Protein AF-0000000084524477 (afdb_homodimer)

Nearest PDB structures (foldseek):
  8owu-assembly1_C  TM=5.474E-01  e=1.113E+00  Bacillus cereus BAG3X2-1
  1pug-assembly2_C  TM=2.925E-01  e=1.436E+00  Escherichia coli
  1q67-assembly1_B  TM=3.641E-01  e=2.896E+00  Saccharomyces cerevisiae
  8owu-assembly1_C  TM=5.473E-01  e=1.189E+00  Bacillus cereus BAG3X2-1
  1pug-assembly2_C  TM=2.923E-01  e=1.351E+00  Escherichia coli

Radius of gyration: 22.35 Å; Cα contacts (8 Å, |Δi|>4): 315; chains: 2; bounding box: 28×67×44 Å

Organism: Aneurinibacillus migulanus (NCBI:txid47500)

Secondary structure (DSSP, 8-state):
--HHHHHHHHHHHHHSPPS-EEEEEETTEEEEEETTS-EEEEEES--HHHHHHHHHHHHHHHHHHHHHHHHHHHHHHHHHHHHHHHHHHHH-GGGHHHHHHHHHHHHHHHHH--/--HHHHHHHHHHHHHSPPS-EEEEEETTEEEEEETTS-EEEEEES--HHHHHHHHHHHHHHHHHHHHHHHHHHHHHHHHHHHHHHHHHHHH-GGGHHHHHHHHHHHHHHHHH--

Solvent-accessible surface area (backbone atoms only — not comparable to full-atom values): 11871 Å² total; per-residue (Å²): 131,53,71,66,59,53,48,52,53,50,51,35,55,68,58,16,76,69,60,58,38,40,56,48,75,51,90,64,20,35,39,25,26,28,81,88,66,49,75,64,34,31,32,71,71,50,51,73,61,42,52,34,34,35,50,34,58,17,43,39,57,51,51,48,52,52,46,53,53,44,43,52,53,40,51,53,49,36,51,35,36,48,51,33,29,50,52,47,33,71,76,43,58,89,51,38,68,62,39,52,51,54,28,51,52,49,53,52,49,58,60,61,74,93,132,53,72,66,59,52,48,53,53,50,51,36,56,68,56,17,75,70,59,57,39,40,57,48,76,52,86,66,21,35,39,27,26,28,84,88,65,49,76,63,34,31,32,72,70,46,50,74,60,41,53,34,33,35,51,33,57,19,42,39,56,51,51,49,52,52,47,53,52,43,43,52,53,42,52,52,50,37,50,34,35,48,52,33,30,51,52,48,33,70,77,43,58,88,50,38,67,62,38,50,50,54,28,50,52,49,54,52,51,58,60,65,74,99

Structure (mmCIF, N/CA/C/O backbone):
data_AF-0000000084524477-model_v1
#
loop_
_entity.id
_entity.type
_entity.pdbx_description
1 polymer 'Ead/Ea22-like family protein'
#
loop_
_atom_site.group_PDB
_atom_site.id
_atom_site.type_symbol
_atom_site.label_atom_id
_atom_site.label_alt_id
_atom_site.label_comp_id
_atom_site.label_asym_id
_atom_site.label_entity_id
_atom_site.label_seq_id
_atom_site.pdbx_PDB_ins_code
_atom_site.Cartn_x
_atom_site.Cartn_y
_atom_site.Cartn_z
_atom_site.occupancy
_atom_site.B_iso_or_equiv
_atom_site.auth_seq_id
_atom_site.auth_comp_id
_atom_site.auth_asym_id
_atom_site.auth_atom_id
_atom_site.pdbx_PDB_model_num
ATOM 1 N N . MET A 1 1 ? 8.766 5.164 0.27 1 97 1 MET A N 1
ATOM 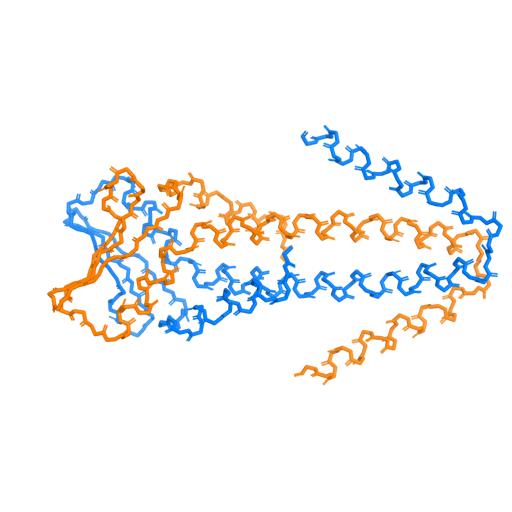2 C CA . MET A 1 1 ? 8.719 4.676 -1.104 1 97 1 MET A CA 1
ATOM 3 C C . MET A 1 1 ? 8.688 5.832 -2.096 1 97 1 MET A C 1
ATOM 5 O O . MET A 1 1 ? 7.926 6.785 -1.924 1 97 1 MET A O 1
ATOM 9 N N . THR A 1 2 ? 9.539 5.688 -3.096 1 98.06 2 THR A N 1
ATOM 10 C CA . THR A 1 2 ? 9.633 6.742 -4.102 1 98.06 2 THR A CA 1
ATOM 11 C C . THR A 1 2 ? 8.523 6.598 -5.141 1 98.06 2 THR A C 1
ATOM 13 O O . THR A 1 2 ? 7.863 5.559 -5.211 1 98.06 2 THR A O 1
ATOM 16 N N . ASP A 1 3 ? 8.32 7.68 -5.914 1 97.62 3 ASP A N 1
ATOM 17 C CA . ASP A 1 3 ? 7.336 7.633 -6.992 1 97.62 3 ASP A CA 1
ATOM 18 C C . ASP A 1 3 ? 7.703 6.566 -8.023 1 97.62 3 ASP A C 1
ATOM 20 O O . ASP A 1 3 ? 6.82 5.914 -8.586 1 97.62 3 ASP A O 1
ATOM 24 N N . GLN A 1 4 ? 8.984 6.441 -8.203 1 98.38 4 GLN A N 1
ATOM 25 C CA . GLN A 1 4 ? 9.445 5.449 -9.172 1 98.38 4 GLN A CA 1
ATOM 26 C C . GLN A 1 4 ? 9.125 4.031 -8.695 1 98.38 4 GLN A C 1
ATOM 28 O O . GLN A 1 4 ? 8.695 3.191 -9.492 1 98.38 4 GLN A O 1
ATOM 33 N N . GLU A 1 5 ? 9.344 3.744 -7.449 1 98.56 5 GLU A N 1
ATOM 34 C CA . GLU A 1 5 ? 9.031 2.434 -6.887 1 98.56 5 GLU A CA 1
ATOM 35 C C . GLU A 1 5 ? 7.543 2.127 -7 1 98.56 5 GLU A C 1
ATOM 37 O O . GLU A 1 5 ? 7.16 1.008 -7.348 1 98.56 5 GLU A O 1
ATOM 42 N N . LEU A 1 6 ? 6.676 3.113 -6.727 1 98.81 6 LEU A N 1
ATOM 43 C CA . LEU A 1 6 ? 5.23 2.936 -6.82 1 98.81 6 LEU A CA 1
ATOM 44 C C . LEU A 1 6 ? 4.805 2.699 -8.266 1 98.81 6 LEU A C 1
ATOM 46 O O . LEU A 1 6 ? 3.914 1.888 -8.531 1 98.81 6 LEU A O 1
ATOM 50 N N . LYS A 1 7 ? 5.445 3.463 -9.148 1 98.69 7 LYS A N 1
ATOM 51 C CA . LYS A 1 7 ? 5.16 3.293 -10.57 1 98.69 7 LYS A CA 1
ATOM 52 C C . LYS A 1 7 ? 5.488 1.876 -11.031 1 98.69 7 LYS A C 1
ATOM 54 O O . LYS A 1 7 ? 4.73 1.274 -11.797 1 98.69 7 LYS A O 1
ATOM 59 N N . GLU A 1 8 ? 6.613 1.33 -10.586 1 98.69 8 GLU A N 1
ATOM 60 C CA . GLU A 1 8 ? 7.016 -0.024 -10.953 1 98.69 8 GLU A CA 1
ATOM 61 C C . GLU A 1 8 ? 6.004 -1.054 -10.461 1 98.69 8 GLU A C 1
ATOM 63 O O . GLU A 1 8 ? 5.684 -2.008 -11.172 1 98.69 8 GLU A O 1
ATOM 68 N N . ILE A 1 9 ? 5.492 -0.908 -9.289 1 98.88 9 ILE A N 1
ATOM 69 C CA . ILE A 1 9 ? 4.488 -1.813 -8.742 1 98.88 9 ILE A CA 1
ATOM 70 C C . ILE A 1 9 ? 3.211 -1.728 -9.57 1 98.88 9 ILE A C 1
ATOM 72 O O . ILE A 1 9 ? 2.609 -2.75 -9.906 1 98.88 9 ILE A O 1
ATOM 76 N N . ARG A 1 10 ? 2.82 -0.494 -9.906 1 98.81 10 ARG A N 1
ATOM 77 C CA . ARG A 1 10 ? 1.617 -0.283 -10.703 1 98.81 10 ARG A CA 1
ATOM 78 C C . ARG A 1 10 ? 1.754 -0.93 -12.078 1 98.81 10 ARG A C 1
ATOM 80 O O . ARG A 1 10 ? 0.808 -1.542 -12.578 1 98.81 10 ARG A O 1
ATOM 87 N N . GLU A 1 11 ? 2.896 -0.742 -12.625 1 98.75 11 GLU A N 1
ATOM 88 C CA . GLU A 1 11 ? 3.133 -1.298 -13.961 1 98.75 11 GLU A CA 1
ATOM 89 C C . GLU A 1 11 ? 3.049 -2.822 -13.938 1 98.75 11 GLU A C 1
ATOM 91 O O . GLU A 1 11 ? 2.508 -3.43 -14.867 1 98.75 11 GLU A O 1
ATOM 96 N N . ARG A 1 12 ? 3.602 -3.48 -12.938 1 98.5 12 ARG A N 1
ATOM 97 C CA . ARG A 1 12 ? 3.496 -4.934 -12.82 1 98.5 12 ARG A CA 1
ATOM 98 C C . ARG A 1 12 ? 2.043 -5.363 -12.648 1 98.5 12 ARG A C 1
ATOM 100 O O . ARG A 1 12 ? 1.609 -6.348 -13.25 1 98.5 12 ARG A O 1
ATOM 107 N N . LEU A 1 13 ? 1.302 -4.637 -11.828 1 98.75 13 LEU A N 1
ATOM 108 C CA . LEU A 1 13 ? -0.114 -4.926 -11.625 1 98.75 13 LEU A CA 1
ATOM 109 C C . LEU A 1 13 ? -0.882 -4.828 -12.938 1 98.75 13 LEU A C 1
ATOM 111 O O . LEU A 1 13 ? -1.7 -5.695 -13.25 1 98.75 13 LEU A O 1
ATOM 115 N N . GLU A 1 14 ? -0.594 -3.789 -13.703 1 98.44 14 GLU A N 1
ATOM 116 C CA . GLU A 1 14 ? -1.313 -3.521 -14.945 1 98.44 14 GLU A CA 1
ATOM 117 C C . GLU A 1 14 ? -0.945 -4.531 -16.031 1 98.44 14 GLU A C 1
ATOM 119 O O . GLU A 1 14 ? -1.746 -4.812 -16.922 1 98.44 14 GLU A O 1
ATOM 124 N N . ALA A 1 15 ? 0.276 -5.008 -15.938 1 98.19 15 ALA A N 1
ATOM 125 C CA . ALA A 1 15 ? 0.752 -5.977 -16.922 1 98.19 15 ALA A CA 1
ATOM 126 C C . ALA A 1 15 ? 0.167 -7.359 -16.656 1 98.19 15 ALA A C 1
ATOM 128 O O . ALA A 1 15 ? 0.054 -8.18 -17.578 1 98.19 15 ALA A O 1
ATOM 129 N N . ALA A 1 16 ? -0.162 -7.641 -15.438 1 97.94 16 ALA A N 1
ATOM 130 C CA . ALA A 1 16 ? -0.728 -8.938 -15.062 1 97.94 16 ALA A CA 1
ATOM 131 C C . ALA A 1 16 ? -2.174 -9.055 -15.531 1 97.94 16 ALA A C 1
ATOM 133 O O . ALA A 1 16 ? -2.832 -8.047 -15.805 1 97.94 16 ALA A O 1
ATOM 134 N N . THR A 1 17 ? -2.654 -10.25 -15.734 1 97.69 17 THR A N 1
ATOM 135 C CA . THR A 1 17 ? -4.082 -10.461 -15.969 1 97.69 17 THR A CA 1
ATOM 136 C C . THR A 1 17 ? -4.906 -9.75 -14.898 1 97.69 17 THR A C 1
ATOM 138 O O . THR A 1 17 ? -4.648 -9.906 -13.703 1 97.69 17 THR A O 1
ATOM 141 N N . PRO A 1 18 ? -5.824 -8.969 -15.352 1 97 18 PRO A N 1
ATOM 142 C CA . PRO A 1 18 ? -6.59 -8.195 -14.367 1 97 18 PRO A CA 1
ATOM 143 C C . PRO A 1 18 ? -7.336 -9.078 -13.375 1 97 18 PRO A C 1
ATOM 145 O O . PRO A 1 18 ? -7.891 -10.109 -13.758 1 97 18 PRO A O 1
ATOM 148 N N . GLY A 1 19 ? -7.281 -8.656 -12.117 1 95.81 19 GLY A N 1
ATOM 149 C CA . GLY A 1 19 ? -8.078 -9.312 -11.086 1 95.81 19 GLY A CA 1
ATOM 150 C C . GLY A 1 19 ? -9.523 -8.852 -11.07 1 95.81 19 GLY A C 1
ATOM 151 O O . GLY A 1 19 ? -9.914 -7.996 -11.867 1 95.81 19 GLY A O 1
ATOM 152 N N . PRO A 1 20 ? -10.258 -9.344 -10.109 1 97.31 20 PRO A N 1
ATOM 153 C CA . PRO A 1 20 ? -9.859 -10.227 -9.008 1 97.31 20 PRO A CA 1
ATOM 154 C C . PRO A 1 20 ? -9.562 -11.656 -9.477 1 97.31 20 PRO A C 1
ATOM 156 O O . PRO A 1 20 ? -10.109 -12.102 -10.484 1 97.31 20 PRO A O 1
ATOM 159 N N . TRP A 1 21 ? -8.641 -12.281 -8.852 1 98.5 21 TRP A N 1
ATOM 160 C CA . TRP A 1 21 ? -8.383 -13.703 -9.016 1 98.5 21 TRP A CA 1
ATOM 161 C C . TRP A 1 21 ? -9.016 -14.508 -7.887 1 98.5 21 TRP A C 1
ATOM 163 O O . TRP A 1 21 ? -9.492 -13.938 -6.902 1 98.5 21 TRP A O 1
ATOM 173 N N . ASP A 1 22 ? -9.102 -15.82 -8.109 1 97.38 22 ASP A N 1
ATOM 174 C CA . ASP A 1 22 ? -9.594 -16.734 -7.082 1 97.38 22 ASP A CA 1
ATOM 175 C C . ASP A 1 22 ? -8.758 -18.016 -7.039 1 97.38 22 ASP A C 1
ATOM 177 O O . ASP A 1 22 ? -7.992 -18.297 -7.965 1 97.38 22 ASP A O 1
ATOM 181 N N . ALA A 1 23 ? -8.836 -18.625 -5.902 1 96.62 23 ALA A N 1
ATOM 182 C CA . ALA A 1 23 ? -8.102 -19.875 -5.715 1 96.62 23 ALA A CA 1
ATOM 183 C C . ALA A 1 23 ? -9.055 -21.047 -5.453 1 96.62 23 ALA A C 1
ATOM 185 O O . ALA A 1 23 ? -10.07 -20.875 -4.773 1 96.62 23 ALA A O 1
ATOM 186 N N . SER A 1 24 ? -8.773 -22.094 -6.074 1 93.69 24 SER A N 1
ATOM 187 C CA . SER A 1 24 ? -9.484 -23.344 -5.812 1 93.69 24 SER A CA 1
ATOM 188 C C . SER A 1 24 ? -8.516 -24.484 -5.551 1 93.69 24 SER A C 1
ATOM 190 O O . SER A 1 24 ? -7.398 -24.484 -6.074 1 93.69 24 SER A O 1
ATOM 192 N N . GLY A 1 25 ? -8.945 -25.328 -4.543 1 87.38 25 GLY A N 1
ATOM 193 C CA . GLY A 1 25 ? -8.086 -26.453 -4.215 1 87.38 25 GLY A CA 1
ATOM 194 C C . GLY A 1 25 ? -8.828 -27.781 -4.121 1 87.38 25 GLY A C 1
ATOM 195 O O . GLY A 1 25 ? -10.047 -27.797 -3.906 1 87.38 25 GLY A O 1
ATOM 196 N N . SER A 1 26 ? -8.156 -28.828 -4.578 1 79.25 26 SER A N 1
ATOM 197 C CA . SER A 1 26 ? -8.578 -30.203 -4.387 1 79.25 26 SER A CA 1
ATOM 198 C C . SER A 1 26 ? -7.438 -31.062 -3.83 1 79.25 26 SER A C 1
ATOM 200 O O . SER A 1 26 ? -6.309 -30.578 -3.697 1 79.25 26 SER A O 1
ATOM 202 N N . PRO A 1 27 ? -7.738 -32.156 -3.406 1 77.31 27 PRO A N 1
ATOM 203 C CA . PRO A 1 27 ? -6.656 -33.062 -2.969 1 77.31 27 PRO A CA 1
ATOM 204 C C . PRO A 1 27 ? -5.574 -33.219 -4.035 1 77.31 27 PRO A C 1
ATOM 206 O O . PRO A 1 27 ? -4.457 -33.656 -3.721 1 77.31 27 PRO A O 1
ATOM 209 N N . TYR A 1 28 ? -5.867 -32.844 -5.211 1 81.88 28 TYR A N 1
ATOM 210 C CA . TYR A 1 28 ? -4.945 -33.094 -6.312 1 81.88 28 TYR A CA 1
ATOM 211 C C . TYR A 1 28 ? -4.117 -31.875 -6.625 1 81.88 28 TYR A C 1
ATOM 213 O O . TYR A 1 28 ? -3.127 -31.938 -7.359 1 81.88 28 TYR A O 1
ATOM 221 N N . GLY A 1 29 ? -4.539 -30.781 -6.141 1 91.88 29 GLY A N 1
ATOM 222 C CA . GLY A 1 29 ? -3.75 -29.594 -6.414 1 91.88 29 GLY A CA 1
ATOM 223 C C . GLY A 1 29 ? -4.52 -28.297 -6.211 1 91.88 29 GLY A C 1
ATOM 224 O O . GLY A 1 29 ? -5.68 -28.328 -5.793 1 91.88 29 GLY A O 1
ATOM 225 N N . ILE A 1 30 ? -3.842 -27.234 -6.363 1 93.81 30 ILE A N 1
ATOM 226 C CA . ILE A 1 30 ? -4.426 -25.906 -6.227 1 93.81 30 ILE A CA 1
ATOM 227 C C . ILE A 1 30 ? -4.324 -25.156 -7.555 1 93.81 30 ILE A C 1
ATOM 229 O O . ILE A 1 30 ? -3.387 -25.375 -8.328 1 93.81 30 ILE A O 1
ATOM 233 N N . ASN A 1 31 ? -5.383 -24.375 -7.82 1 95.5 31 ASN A N 1
ATOM 234 C CA . ASN A 1 31 ? -5.426 -23.516 -9 1 95.5 31 ASN A CA 1
ATOM 235 C C . ASN A 1 31 ? -5.801 -22.078 -8.633 1 95.5 31 ASN A C 1
ATOM 237 O O . ASN A 1 31 ? -6.684 -21.859 -7.805 1 95.5 31 ASN A O 1
ATOM 241 N N . VAL A 1 32 ? -5.062 -21.203 -9.211 1 97.75 32 VAL A N 1
ATOM 242 C CA . VAL A 1 32 ? -5.457 -19.812 -9.172 1 97.75 32 VAL A CA 1
ATOM 243 C C . VAL A 1 32 ? -5.961 -19.375 -10.547 1 97.75 32 VAL A C 1
ATOM 245 O O . VAL A 1 32 ? -5.32 -19.641 -11.562 1 97.75 32 VAL A O 1
ATOM 248 N N . TYR A 1 33 ? -7.09 -18.656 -10.547 1 97.5 33 TYR A N 1
ATOM 249 C CA . TYR A 1 33 ? -7.691 -18.297 -11.828 1 97.5 33 TYR A CA 1
ATOM 250 C C . TYR A 1 33 ? -8.352 -16.938 -11.758 1 97.5 33 TYR A C 1
ATOM 252 O O . TYR A 1 33 ? -8.68 -16.453 -10.672 1 97.5 33 TYR A O 1
ATOM 260 N N . ALA A 1 34 ? -8.438 -16.312 -12.93 1 96.44 34 ALA A N 1
ATOM 261 C CA . ALA A 1 34 ? -9.148 -15.039 -13.039 1 96.44 34 ALA A CA 1
ATOM 262 C C . ALA A 1 34 ? -10.641 -15.266 -13.258 1 96.44 34 ALA A C 1
ATOM 264 O O . ALA A 1 34 ? -11.078 -16.391 -13.477 1 96.44 34 ALA A O 1
ATOM 265 N N . LEU A 1 35 ? -11.383 -14.203 -13.117 1 87.56 35 LEU A N 1
ATOM 266 C CA . LEU A 1 35 ? -12.844 -14.273 -13.117 1 87.56 35 LEU A CA 1
ATOM 267 C C . LEU A 1 35 ? -13.352 -14.875 -14.422 1 87.56 35 LEU A C 1
ATOM 269 O O . LEU A 1 35 ? -14.391 -15.539 -14.445 1 87.56 35 LEU A O 1
ATOM 273 N N . ASP A 1 36 ? -12.641 -14.742 -15.516 1 89.31 36 ASP A N 1
ATOM 274 C CA . ASP A 1 36 ? -13.109 -15.266 -16.797 1 89.31 36 ASP A CA 1
ATOM 275 C C . ASP A 1 36 ? -12.672 -16.719 -16.984 1 89.31 36 ASP A C 1
ATOM 277 O O . ASP A 1 36 ? -12.883 -17.297 -18.047 1 89.31 36 ASP A O 1
ATOM 281 N N . GLY A 1 37 ? -12.047 -17.281 -15.992 1 90.75 37 GLY A N 1
ATOM 282 C CA . GLY A 1 37 ? -11.703 -18.703 -16.031 1 90.75 37 GLY A CA 1
ATOM 283 C C . GLY A 1 37 ? -10.281 -18.953 -16.5 1 90.75 37 GLY A C 1
ATOM 284 O O . GLY A 1 37 ? -9.852 -20.094 -16.609 1 90.75 37 GLY A O 1
ATOM 285 N N . ILE A 1 38 ? -9.578 -17.859 -16.797 1 92.31 38 ILE A N 1
ATOM 286 C CA . ILE A 1 38 ? -8.188 -17.984 -17.219 1 92.31 38 ILE A CA 1
ATOM 287 C C . ILE A 1 38 ? -7.34 -18.484 -16.047 1 92.31 38 ILE A C 1
ATOM 289 O O . ILE A 1 38 ? -7.34 -17.875 -14.969 1 92.31 38 ILE A O 1
ATOM 293 N N . THR A 1 39 ? -6.617 -19.609 -16.312 1 95.12 39 THR A N 1
ATOM 294 C CA . THR A 1 39 ? -5.723 -20.125 -15.289 1 95.12 39 THR A CA 1
ATOM 295 C C . THR A 1 39 ? -4.473 -19.266 -15.18 1 95.12 39 THR A C 1
ATOM 297 O O . THR A 1 39 ? -3.789 -19.016 -16.172 1 95.12 39 THR A O 1
ATOM 300 N N . ILE A 1 40 ? -4.199 -18.797 -13.953 1 97.06 40 ILE A N 1
ATOM 301 C CA . ILE A 1 40 ? -3.035 -17.969 -13.68 1 97.06 40 ILE A CA 1
ATOM 302 C C . ILE A 1 40 ? -1.838 -18.859 -13.344 1 97.06 40 ILE A C 1
ATOM 304 O O . ILE A 1 40 ? -0.771 -18.734 -13.945 1 97.06 40 ILE A O 1
ATOM 308 N N . CYS A 1 41 ? -1.981 -19.766 -12.422 1 96.88 41 CYS A N 1
ATOM 309 C CA . CYS A 1 41 ? -0.957 -20.719 -12.039 1 96.88 41 CYS A CA 1
ATOM 310 C C . CYS A 1 41 ? -1.569 -21.906 -11.289 1 96.88 41 CYS A C 1
ATOM 312 O O . CYS A 1 41 ? -2.754 -21.875 -10.953 1 96.88 41 CYS A O 1
ATOM 314 N N . GLU A 1 42 ? -0.771 -22.906 -11.141 1 95.75 42 GLU A N 1
ATOM 315 C CA . GLU A 1 42 ? -1.214 -24.125 -10.492 1 95.75 42 GLU A CA 1
ATOM 316 C C . GLU A 1 42 ? -0.1 -24.734 -9.641 1 95.75 42 GLU A C 1
ATOM 318 O O . GLU A 1 42 ? 1.068 -24.375 -9.789 1 95.75 42 GLU A O 1
ATOM 323 N N . LYS A 1 43 ? -0.479 -25.516 -8.758 1 94.69 43 LYS A N 1
ATOM 324 C CA . LYS A 1 43 ? 0.439 -26.328 -7.961 1 94.69 43 LYS A CA 1
ATOM 325 C C . LYS A 1 43 ? -0.111 -27.734 -7.754 1 94.69 43 LYS A C 1
ATOM 327 O O . LYS A 1 43 ? -1.189 -27.906 -7.184 1 94.69 43 LYS A O 1
ATOM 332 N N . ASP A 1 44 ? 0.59 -28.703 -8.211 1 90.44 44 ASP A N 1
ATOM 333 C CA . ASP A 1 44 ? 0.189 -30.094 -8.008 1 90.44 44 ASP A CA 1
ATOM 334 C C . ASP A 1 44 ? 0.615 -30.578 -6.625 1 90.44 44 ASP A C 1
ATOM 336 O O . ASP A 1 44 ? 1.558 -30.062 -6.031 1 90.44 44 ASP A O 1
ATOM 340 N N . GLU A 1 45 ? -0.123 -31.656 -6.082 1 85.94 45 GLU A N 1
ATOM 341 C CA . GLU A 1 45 ? 0.191 -32.25 -4.785 1 85.94 45 GLU A CA 1
ATOM 342 C C . GLU A 1 45 ? 0.329 -31.172 -3.709 1 85.94 45 GLU A C 1
ATOM 344 O O . GLU A 1 45 ? 1.332 -31.125 -2.994 1 85.94 45 GLU A O 1
ATOM 349 N N . ALA A 1 46 ? -0.682 -30.484 -3.555 1 85.69 46 ALA A N 1
ATOM 350 C CA . ALA A 1 46 ? -0.648 -29.266 -2.74 1 85.69 46 ALA A CA 1
ATOM 351 C C . ALA A 1 46 ? -0.644 -29.609 -1.252 1 85.69 46 ALA A C 1
ATOM 353 O O . ALA A 1 46 ? -1.365 -30.5 -0.811 1 85.69 46 ALA A O 1
ATOM 354 N N . THR A 1 47 ? 0.268 -28.984 -0.521 1 90.19 47 THR A N 1
ATOM 355 C CA . THR A 1 47 ? 0.311 -29 0.937 1 90.19 47 THR A CA 1
ATOM 356 C C . THR A 1 47 ? -0.483 -27.828 1.513 1 90.19 47 THR A C 1
ATOM 358 O O . THR A 1 47 ? -1.023 -27.016 0.765 1 90.19 47 THR A O 1
ATOM 361 N N . ARG A 1 48 ? -0.618 -27.797 2.805 1 91.69 48 ARG A N 1
ATOM 362 C CA . ARG A 1 48 ? -1.284 -26.672 3.473 1 91.69 48 ARG A CA 1
ATOM 363 C C . ARG A 1 48 ? -0.634 -25.344 3.102 1 91.69 48 ARG A C 1
ATOM 365 O O . ARG A 1 48 ? -1.327 -24.359 2.875 1 91.69 48 ARG A O 1
ATOM 372 N N . ALA A 1 49 ? 0.695 -25.344 3.047 1 93.19 49 ALA A N 1
ATOM 373 C CA . ALA A 1 49 ? 1.435 -24.141 2.684 1 93.19 49 ALA A CA 1
ATOM 374 C C . ALA A 1 49 ? 1.045 -23.656 1.289 1 93.19 49 ALA A C 1
ATOM 376 O O . ALA A 1 49 ? 0.963 -22.453 1.044 1 93.19 49 ALA A O 1
ATOM 377 N N . ASP A 1 50 ? 0.754 -24.562 0.436 1 94.81 50 ASP A N 1
ATOM 378 C CA . ASP A 1 50 ? 0.387 -24.219 -0.935 1 94.81 50 ASP A CA 1
ATOM 379 C C . ASP A 1 50 ? -0.98 -23.547 -0.983 1 94.81 50 ASP A C 1
ATOM 381 O O . ASP A 1 50 ? -1.214 -22.672 -1.813 1 94.81 50 ASP A O 1
ATOM 385 N N . PHE A 1 51 ? -1.84 -23.984 -0.121 1 95 51 PHE A N 1
ATOM 386 C CA . PHE A 1 51 ? -3.154 -23.359 -0.055 1 95 51 PHE A CA 1
ATOM 387 C C . PHE A 1 51 ? -3.041 -21.922 0.431 1 95 51 PHE A C 1
ATOM 389 O O . PHE A 1 51 ? -3.742 -21.031 -0.064 1 95 51 PHE A O 1
ATOM 396 N N . MET A 1 52 ? -2.193 -21.703 1.431 1 96.88 52 MET A N 1
ATOM 397 C CA . MET A 1 52 ? -1.965 -20.344 1.922 1 96.88 52 MET A CA 1
ATOM 398 C C . MET A 1 52 ? -1.354 -19.469 0.834 1 96.88 52 MET A C 1
ATOM 400 O O . MET A 1 52 ? -1.739 -18.312 0.677 1 96.88 52 MET A O 1
ATOM 404 N N . ASN A 1 53 ? -0.395 -20.031 0.09 1 97.69 53 ASN A N 1
ATOM 405 C CA . ASN A 1 53 ? 0.179 -19.312 -1.038 1 97.69 53 ASN A CA 1
ATOM 406 C C . ASN A 1 53 ? -0.885 -18.938 -2.066 1 97.69 53 ASN A C 1
ATOM 408 O O . ASN A 1 53 ? -0.908 -17.812 -2.564 1 97.69 53 ASN A O 1
ATOM 412 N N . ALA A 1 54 ? -1.74 -19.922 -2.389 1 97.56 54 ALA A N 1
ATOM 413 C CA . ALA A 1 54 ? -2.775 -19.688 -3.395 1 97.56 54 ALA A CA 1
ATOM 414 C C . ALA A 1 54 ? -3.729 -18.578 -2.959 1 97.56 54 ALA A C 1
ATOM 416 O O . ALA A 1 54 ? -4.137 -17.75 -3.773 1 97.56 54 ALA A O 1
ATOM 417 N N . ASP A 1 55 ? -4.094 -18.609 -1.725 1 97.81 55 ASP A N 1
ATOM 418 C CA . ASP A 1 55 ? -4.965 -17.578 -1.19 1 97.81 55 ASP A CA 1
ATOM 419 C C . ASP A 1 55 ? -4.301 -16.203 -1.282 1 97.81 55 ASP A C 1
ATOM 421 O O . ASP A 1 55 ? -4.938 -15.227 -1.681 1 97.81 55 ASP A O 1
ATOM 425 N N . PHE A 1 56 ? -3.07 -16.156 -0.938 1 98.88 56 PHE A N 1
ATOM 426 C CA . PHE A 1 56 ? -2.293 -14.922 -1.021 1 98.88 56 PHE A CA 1
ATOM 427 C C . PHE A 1 56 ? -2.234 -14.414 -2.455 1 98.88 56 PHE A C 1
ATOM 429 O O . PHE A 1 56 ? -2.529 -13.25 -2.719 1 98.88 56 PHE A O 1
ATOM 436 N N . ILE A 1 57 ? -1.87 -15.312 -3.352 1 98.81 57 ILE A N 1
ATOM 437 C CA . ILE A 1 57 ? -1.72 -14.961 -4.762 1 98.81 57 ILE A CA 1
ATOM 438 C C . ILE A 1 57 ? -3.062 -14.508 -5.328 1 98.81 57 ILE A C 1
ATOM 440 O O . ILE A 1 57 ? -3.135 -13.5 -6.039 1 98.81 57 ILE A O 1
ATOM 444 N N . ALA A 1 58 ? -4.117 -15.156 -4.969 1 98.56 58 ALA A N 1
ATOM 445 C CA . ALA A 1 58 ? -5.441 -14.844 -5.5 1 98.56 58 ALA A CA 1
ATOM 446 C C . ALA A 1 58 ? -5.871 -13.43 -5.117 1 98.56 58 ALA A C 1
ATOM 448 O O . ALA A 1 58 ? -6.531 -12.742 -5.902 1 98.56 58 ALA A O 1
ATOM 449 N N . LYS A 1 59 ? -5.461 -12.984 -3.953 1 98.75 59 LYS A N 1
ATOM 450 C CA . LYS A 1 59 ? -5.922 -11.695 -3.455 1 98.75 59 LYS A CA 1
ATOM 451 C C . LYS A 1 59 ? -4.938 -10.586 -3.807 1 98.75 59 LYS A C 1
ATOM 453 O O . LYS A 1 59 ? -5.25 -9.398 -3.674 1 98.75 59 LYS A O 1
ATOM 458 N N . ALA A 1 60 ? -3.795 -10.945 -4.348 1 98.81 60 ALA A N 1
ATOM 459 C CA . ALA A 1 60 ? -2.688 -10.016 -4.523 1 98.81 60 ALA A CA 1
ATOM 460 C C . ALA A 1 60 ? -3.08 -8.859 -5.441 1 98.81 60 ALA A C 1
ATOM 462 O O . ALA A 1 60 ? -2.824 -7.695 -5.129 1 98.81 60 ALA A O 1
ATOM 463 N N . PRO A 1 61 ? -3.738 -9.094 -6.621 1 98.88 61 PRO A N 1
ATOM 464 C CA . PRO A 1 61 ? -4.09 -7.949 -7.465 1 98.88 61 PRO A CA 1
ATOM 465 C C . PRO A 1 61 ? -4.984 -6.941 -6.746 1 98.88 61 PRO A C 1
ATOM 467 O O . PRO A 1 61 ? -4.742 -5.734 -6.824 1 98.88 61 PRO A O 1
ATOM 470 N N . THR A 1 62 ? -5.93 -7.414 -6.023 1 98.62 62 THR A N 1
ATOM 471 C CA . THR A 1 62 ? -6.863 -6.547 -5.312 1 98.62 62 THR A CA 1
ATOM 472 C C . THR A 1 62 ? -6.156 -5.824 -4.168 1 98.62 62 THR A C 1
ATOM 474 O O . THR A 1 62 ? -6.324 -4.613 -3.994 1 98.62 62 THR A O 1
ATOM 477 N N . ASP A 1 63 ? -5.406 -6.605 -3.426 1 98.88 63 ASP A N 1
ATOM 478 C CA . ASP A 1 63 ? -4.719 -6.02 -2.277 1 98.88 63 ASP A CA 1
ATOM 479 C C . ASP A 1 63 ? -3.736 -4.938 -2.719 1 98.88 63 ASP A C 1
ATOM 481 O O . ASP A 1 63 ? -3.691 -3.857 -2.131 1 98.88 63 ASP A O 1
ATOM 485 N N . ILE A 1 64 ? -2.988 -5.215 -3.734 1 98.94 64 ILE A N 1
ATOM 486 C CA . ILE A 1 64 ? -1.983 -4.266 -4.203 1 98.94 64 ILE A CA 1
ATOM 487 C C . ILE A 1 64 ? -2.67 -3.025 -4.77 1 98.94 64 ILE A C 1
ATOM 489 O O . ILE A 1 64 ? -2.238 -1.898 -4.516 1 98.94 64 ILE A O 1
ATOM 493 N N . ARG A 1 65 ? -3.73 -3.188 -5.543 1 98.88 65 ARG A N 1
ATOM 494 C CA . ARG A 1 65 ? -4.473 -2.039 -6.051 1 98.88 65 ARG A CA 1
ATOM 495 C C . ARG A 1 65 ? -4.969 -1.16 -4.906 1 98.88 65 ARG A C 1
ATOM 497 O O . ARG A 1 65 ? -4.797 0.061 -4.938 1 98.88 65 ARG A O 1
ATOM 504 N N . ARG A 1 66 ? -5.547 -1.76 -3.924 1 98.81 66 ARG A N 1
ATOM 505 C CA . ARG A 1 66 ? -6.102 -1.02 -2.795 1 98.81 66 ARG A CA 1
ATOM 506 C C . ARG A 1 66 ? -5.004 -0.325 -2 1 98.81 66 ARG A C 1
ATOM 508 O O . ARG A 1 66 ? -5.188 0.796 -1.522 1 98.81 66 ARG A O 1
ATOM 515 N N . LEU A 1 67 ? -3.91 -1.032 -1.843 1 98.94 67 LEU A N 1
ATOM 516 C CA . LEU A 1 67 ? -2.789 -0.441 -1.118 1 98.94 67 LEU A CA 1
ATOM 517 C C . LEU A 1 67 ? -2.211 0.744 -1.884 1 98.94 67 LEU A C 1
ATOM 519 O O . LEU A 1 67 ? -1.869 1.767 -1.287 1 98.94 67 LEU A O 1
ATOM 523 N N . LEU A 1 68 ? -2.08 0.65 -3.191 1 98.88 68 LEU A N 1
ATOM 524 C CA . LEU A 1 68 ? -1.61 1.759 -4.016 1 98.88 68 LEU A CA 1
ATOM 525 C C . LEU A 1 68 ? -2.547 2.957 -3.898 1 98.88 68 LEU A C 1
ATOM 527 O O . LEU A 1 68 ? -2.094 4.094 -3.75 1 98.88 68 LEU A O 1
ATOM 531 N N . ASP A 1 69 ? -3.822 2.727 -3.957 1 98.62 69 ASP A N 1
ATOM 532 C CA . ASP A 1 69 ? -4.816 3.787 -3.812 1 98.62 69 ASP A CA 1
ATOM 533 C C . ASP A 1 69 ? -4.711 4.449 -2.439 1 98.62 69 ASP A C 1
ATOM 535 O O . ASP A 1 69 ? -4.832 5.672 -2.324 1 98.62 69 ASP A O 1
ATOM 539 N N . GLU A 1 70 ? -4.523 3.643 -1.446 1 98.81 70 GLU A N 1
ATOM 540 C CA . GLU A 1 70 ? -4.422 4.164 -0.087 1 98.81 70 GLU A CA 1
ATOM 541 C C . GLU A 1 70 ? -3.166 5.016 0.088 1 98.81 70 GLU A C 1
ATOM 543 O O . GLU A 1 70 ? -3.201 6.055 0.75 1 98.81 70 GLU A O 1
ATOM 548 N N . VAL A 1 71 ? -2.096 4.574 -0.475 1 98.81 71 VAL A N 1
ATOM 549 C CA . VAL A 1 71 ? -0.864 5.355 -0.427 1 98.81 71 VAL A CA 1
ATOM 550 C C . VAL A 1 71 ? -1.089 6.715 -1.087 1 98.81 71 VAL A C 1
ATOM 552 O O . VAL A 1 71 ? -0.706 7.75 -0.537 1 98.81 71 VAL A O 1
ATOM 555 N N . LYS A 1 72 ? -1.691 6.699 -2.227 1 98.19 72 LYS A N 1
ATOM 556 C CA . LYS A 1 72 ? -1.991 7.957 -2.904 1 98.19 72 LYS A CA 1
ATOM 557 C C . LYS A 1 72 ? -2.867 8.852 -2.035 1 98.19 72 LYS A C 1
ATOM 559 O O . LYS A 1 72 ? -2.586 10.047 -1.881 1 98.19 72 LYS A O 1
ATOM 564 N N . ARG A 1 73 ? -3.93 8.328 -1.531 1 97.75 73 ARG A N 1
ATOM 565 C CA . ARG A 1 73 ? -4.855 9.078 -0.688 1 97.75 73 ARG A CA 1
ATOM 566 C C . ARG A 1 73 ? -4.133 9.703 0.499 1 97.75 73 ARG A C 1
ATOM 568 O O . ARG A 1 73 ? -4.328 10.883 0.798 1 97.75 73 ARG A O 1
ATOM 575 N N . LEU A 1 74 ? -3.287 8.883 1.182 1 98.25 74 LEU A N 1
ATOM 576 C CA . LEU A 1 74 ? -2.576 9.336 2.371 1 98.25 74 LEU A CA 1
ATOM 577 C C . LEU A 1 74 ? -1.553 10.414 2.016 1 98.25 74 LEU A C 1
ATOM 579 O O . LEU A 1 74 ? -1.362 11.367 2.771 1 98.25 74 LEU A O 1
ATOM 583 N N . ARG A 1 75 ? -0.876 10.281 0.901 1 98.12 75 ARG A N 1
ATOM 584 C CA . ARG A 1 75 ? 0.074 11.297 0.459 1 98.12 75 ARG A CA 1
ATOM 585 C C . ARG A 1 75 ? -0.63 12.617 0.183 1 98.12 75 ARG A C 1
ATOM 587 O O . ARG A 1 75 ? -0.12 13.688 0.535 1 98.12 75 ARG A O 1
ATOM 594 N N . ASP A 1 76 ? -1.779 12.57 -0.462 1 97 76 ASP A N 1
ATOM 595 C CA . ASP A 1 76 ? -2.557 13.781 -0.707 1 97 76 ASP A CA 1
ATOM 596 C C . ASP A 1 76 ? -2.979 14.438 0.605 1 97 76 ASP A C 1
ATOM 598 O O . ASP A 1 76 ? -2.891 15.656 0.752 1 97 76 ASP A O 1
ATOM 602 N N . GLU A 1 77 ? -3.445 13.633 1.509 1 97 77 GLU A N 1
ATOM 603 C CA . GLU A 1 77 ? -3.848 14.141 2.818 1 97 77 GLU A CA 1
ATOM 604 C C . GLU A 1 77 ? -2.662 14.75 3.561 1 97 77 GLU A C 1
ATOM 606 O O . GLU A 1 77 ? -2.791 15.805 4.18 1 97 77 GLU A O 1
ATOM 611 N N . ASN A 1 78 ? -1.547 14.078 3.52 1 97.75 78 ASN A N 1
ATOM 612 C CA . ASN A 1 78 ? -0.331 14.602 4.137 1 97.75 78 ASN A CA 1
ATOM 613 C C . ASN A 1 78 ? 0.044 15.969 3.568 1 97.75 78 ASN A C 1
ATOM 615 O O . ASN A 1 78 ? 0.4 16.875 4.316 1 97.75 78 ASN A O 1
ATOM 619 N N . ARG A 1 79 ? -0.054 16.062 2.256 1 97.19 79 ARG A N 1
ATOM 620 C CA . ARG A 1 79 ? 0.278 17.328 1.614 1 97.19 79 ARG A CA 1
ATOM 621 C C . ARG A 1 79 ? -0.693 18.438 2.037 1 97.19 79 ARG A C 1
ATOM 623 O O . ARG A 1 79 ? -0.28 19.562 2.312 1 97.19 79 ARG A O 1
ATOM 630 N N . SER A 1 80 ? -1.916 18.109 2.051 1 97.31 80 SER A N 1
ATOM 631 C CA . SER A 1 80 ? -2.932 19.062 2.494 1 97.31 80 SER A CA 1
ATOM 632 C C . SER A 1 80 ? -2.646 19.547 3.908 1 97.31 80 SER A C 1
ATOM 634 O O . SER A 1 80 ? -2.664 20.75 4.164 1 97.31 80 SER A O 1
ATOM 636 N N . LEU A 1 81 ? -2.355 18.672 4.836 1 97.31 81 LEU A N 1
ATOM 637 C CA . LEU A 1 81 ? -2.074 19 6.227 1 97.31 81 LEU A CA 1
ATOM 638 C C . LEU A 1 81 ? -0.785 19.797 6.348 1 97.31 81 LEU A C 1
ATOM 640 O O . LEU A 1 81 ? -0.693 20.719 7.168 1 97.31 81 LEU A O 1
ATOM 644 N N . GLU A 1 82 ? 0.175 19.422 5.586 1 97.19 82 GLU A N 1
ATOM 645 C CA . GLU A 1 82 ? 1.434 20.172 5.555 1 97.19 82 GLU A CA 1
ATOM 646 C C . GLU A 1 82 ? 1.212 21.609 5.133 1 97.19 82 GLU A C 1
ATOM 648 O O . GLU A 1 82 ? 1.791 22.531 5.719 1 97.19 82 GLU A O 1
ATOM 653 N N . ILE A 1 83 ? 0.421 21.797 4.129 1 97.06 83 ILE 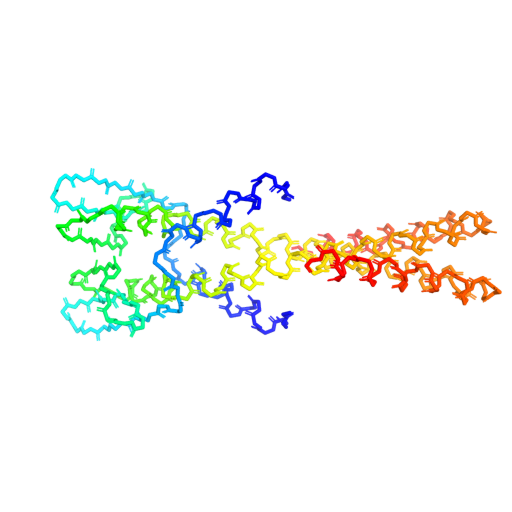A N 1
ATOM 654 C CA . ILE A 1 83 ? 0.083 23.141 3.66 1 97.06 83 ILE A CA 1
ATOM 655 C C . ILE A 1 83 ? -0.571 23.938 4.789 1 97.06 83 ILE A C 1
ATOM 657 O O . ILE A 1 83 ? -0.175 25.062 5.07 1 97.06 83 ILE A O 1
ATOM 661 N N . GLY A 1 84 ? -1.565 23.328 5.371 1 96.75 84 GLY A N 1
ATOM 662 C CA . GLY A 1 84 ? -2.246 23.984 6.469 1 96.75 84 GLY A CA 1
ATOM 663 C C . GLY A 1 84 ? -1.327 24.312 7.629 1 96.75 84 GLY A C 1
ATOM 664 O O . GLY A 1 84 ? -1.321 25.453 8.125 1 96.75 84 GLY A O 1
ATOM 665 N N . TYR A 1 85 ? -0.557 23.375 8.039 1 96.25 85 TYR A N 1
ATOM 666 C CA . TYR A 1 85 ? 0.362 23.547 9.164 1 96.25 85 TYR A CA 1
ATOM 667 C C . TYR A 1 85 ? 1.391 24.625 8.867 1 96.25 85 TYR A C 1
ATOM 669 O O . TYR A 1 85 ? 1.641 25.5 9.695 1 96.25 85 TYR A O 1
ATOM 677 N N . THR A 1 86 ? 1.95 24.547 7.711 1 96.5 86 THR A N 1
ATOM 678 C CA . THR A 1 86 ? 2.969 25.516 7.309 1 96.5 86 THR A CA 1
ATOM 679 C C . THR A 1 86 ? 2.387 26.922 7.258 1 96.5 86 THR A C 1
ATOM 681 O O . THR A 1 86 ? 3.016 27.875 7.723 1 96.5 86 THR A O 1
ATOM 684 N N . ALA A 1 87 ? 1.243 27.062 6.676 1 96.38 87 ALA A N 1
ATOM 685 C CA . ALA A 1 87 ? 0.583 28.359 6.605 1 96.38 87 ALA A CA 1
ATOM 686 C C . ALA A 1 87 ? 0.348 28.938 8 1 96.38 87 ALA A C 1
ATOM 688 O O . ALA A 1 87 ? 0.615 30.109 8.25 1 96.38 87 ALA A O 1
ATOM 689 N N . MET A 1 88 ? -0.154 28.109 8.93 1 95.06 88 MET A N 1
ATOM 690 C CA . MET A 1 88 ? -0.398 28.547 10.297 1 95.06 88 MET A CA 1
ATOM 691 C C . MET A 1 88 ? 0.902 28.969 10.969 1 95.06 88 MET A C 1
ATOM 693 O O . MET A 1 88 ? 0.929 29.953 11.703 1 95.06 88 MET A O 1
ATOM 697 N N . CYS A 1 89 ? 1.957 28.219 10.766 1 94.94 89 CYS A N 1
ATOM 698 C CA . CYS A 1 89 ? 3.258 28.547 11.336 1 94.94 89 CYS A CA 1
ATOM 699 C C . CYS A 1 89 ? 3.75 29.891 10.82 1 94.94 89 CYS A C 1
ATOM 701 O O . CYS A 1 89 ? 4.293 30.703 11.578 1 94.94 89 CYS A O 1
ATOM 703 N N . ASP A 1 90 ? 3.564 30.141 9.562 1 95.06 90 ASP A N 1
ATOM 704 C CA . ASP A 1 90 ? 4.016 31.391 8.945 1 95.06 90 ASP A CA 1
ATOM 705 C C . ASP A 1 90 ? 3.238 32.594 9.492 1 95.06 90 ASP A C 1
ATOM 707 O O . ASP A 1 90 ? 3.807 33.656 9.703 1 95.06 90 ASP A O 1
ATOM 711 N N . LEU A 1 91 ? 2.027 32.406 9.742 1 92.75 91 LEU A N 1
ATOM 712 C CA . LEU A 1 91 ? 1.153 33.469 10.203 1 92.75 91 LEU A CA 1
ATOM 713 C C . LEU A 1 91 ? 1.362 33.75 11.688 1 92.75 91 LEU A C 1
ATOM 715 O O . LEU A 1 91 ? 1.09 34.844 12.164 1 92.75 91 LEU A O 1
ATOM 719 N N . ASN A 1 92 ? 1.774 32.688 12.445 1 87.44 92 ASN A N 1
ATOM 720 C CA . ASN A 1 92 ? 2.004 32.781 13.883 1 87.44 92 ASN A CA 1
ATOM 721 C C . ASN A 1 92 ? 3.266 32.031 14.312 1 87.44 92 ASN A C 1
ATOM 723 O O . ASN A 1 92 ? 3.188 31 14.961 1 87.44 92 ASN A O 1
ATOM 727 N N . PRO A 1 93 ? 4.352 32.688 14.117 1 91.19 93 PRO A N 1
ATOM 728 C CA . PRO A 1 93 ? 5.617 31.969 14.344 1 91.19 93 PRO A CA 1
ATOM 729 C C . PRO A 1 93 ? 5.934 31.797 15.828 1 91.19 93 PRO A C 1
ATOM 731 O O . PRO A 1 93 ? 6.766 30.953 16.188 1 91.19 93 PRO A O 1
ATOM 734 N N . GLU A 1 94 ? 5.227 32.5 16.703 1 92.94 94 GLU A N 1
ATOM 735 C CA . GLU A 1 94 ? 5.57 32.5 18.125 1 92.94 94 GLU A CA 1
ATOM 736 C C . GLU A 1 94 ? 5.336 31.141 18.75 1 92.94 94 GLU A C 1
ATOM 738 O O . GLU A 1 94 ? 5.973 30.781 19.75 1 92.94 94 GLU A O 1
ATOM 743 N N . HIS A 1 95 ? 4.438 30.281 18.156 1 92.5 95 HIS A N 1
ATOM 744 C CA . HIS A 1 95 ? 4.086 29 18.75 1 92.5 95 HIS A CA 1
ATOM 745 C C . HIS A 1 95 ? 4.73 27.844 17.984 1 92.5 95 HIS A C 1
ATOM 747 O O . HIS A 1 95 ? 4.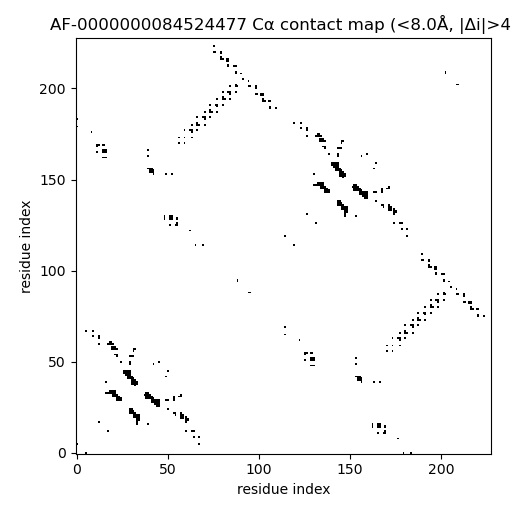582 26.672 18.375 1 92.5 95 HIS A O 1
ATOM 753 N N . LYS A 1 96 ? 5.465 28.125 16.984 1 93.88 96 LYS A N 1
ATOM 754 C CA . LYS A 1 96 ? 6.02 27.109 16.094 1 93.88 96 LYS A CA 1
ATOM 755 C C . LYS A 1 96 ? 6.902 26.125 16.844 1 93.88 96 LYS A C 1
ATOM 757 O O . LYS A 1 96 ? 6.773 24.922 16.672 1 93.88 96 LYS A O 1
ATOM 762 N N . GLN A 1 97 ? 7.801 26.688 17.656 1 94.88 97 GLN A N 1
ATOM 763 C CA . GLN A 1 97 ? 8.734 25.828 18.391 1 94.88 97 GLN A CA 1
ATOM 764 C C . GLN A 1 97 ? 7.988 24.875 19.312 1 94.88 97 GLN A C 1
ATOM 766 O O . GLN A 1 97 ? 8.328 23.688 19.391 1 94.88 97 GLN A O 1
ATOM 771 N N . TYR A 1 98 ? 7.043 25.375 19.984 1 94.56 98 TYR A N 1
ATOM 772 C CA . TYR A 1 98 ? 6.246 24.562 20.906 1 94.56 98 TYR A CA 1
ATOM 773 C C . TYR A 1 98 ? 5.523 23.453 20.141 1 94.56 98 TYR A C 1
ATOM 775 O O . TYR A 1 98 ? 5.582 22.281 20.547 1 94.56 98 TYR A O 1
ATOM 783 N N . VAL A 1 99 ? 4.852 23.766 19.031 1 95.5 99 VAL A N 1
ATOM 784 C CA . VAL A 1 99 ? 4.047 22.812 18.266 1 95.5 99 VAL A CA 1
ATOM 785 C C . VAL A 1 99 ? 4.949 21.781 17.609 1 95.5 99 VAL A C 1
ATOM 787 O O . VAL A 1 99 ? 4.594 20.594 17.531 1 95.5 99 VAL A O 1
ATOM 790 N N . GLU A 1 100 ? 6.109 22.141 17.156 1 95.56 100 GLU A N 1
ATOM 791 C CA . GLU A 1 100 ? 7.078 21.203 16.594 1 95.56 100 GLU A CA 1
ATOM 792 C C . GLU A 1 100 ? 7.523 20.188 17.641 1 95.56 100 GLU A C 1
ATOM 794 O O . GLU A 1 100 ? 7.738 19.016 17.328 1 95.56 100 GLU A O 1
ATOM 799 N N . THR A 1 101 ? 7.676 20.656 18.891 1 96.44 101 THR A N 1
ATOM 800 C CA . THR A 1 101 ? 8.031 19.75 19.984 1 96.44 101 THR A CA 1
ATOM 801 C C . THR A 1 101 ? 6.941 18.703 20.203 1 96.44 101 THR A C 1
ATOM 803 O O . THR A 1 101 ? 7.238 17.547 20.453 1 96.44 101 THR A O 1
ATOM 806 N N . LEU A 1 102 ? 5.695 19.141 20.062 1 94.44 102 LEU A N 1
ATOM 807 C CA . LEU A 1 102 ? 4.566 18.219 20.188 1 94.44 102 LEU A CA 1
ATOM 808 C C . LEU A 1 102 ? 4.605 17.141 19.109 1 94.44 102 LEU A C 1
ATOM 810 O O . LEU A 1 102 ? 4.41 15.961 19.406 1 94.44 102 LEU A O 1
ATOM 814 N N . ARG A 1 103 ? 4.844 17.562 17.953 1 95.31 103 ARG A N 1
ATOM 815 C CA . ARG A 1 103 ? 4.891 16.625 16.812 1 95.31 103 ARG A CA 1
ATOM 816 C C . ARG A 1 103 ? 6.027 15.633 16.969 1 95.31 103 ARG A C 1
ATOM 818 O O . ARG A 1 103 ? 5.84 14.43 16.766 1 95.31 103 ARG A O 1
ATOM 825 N N . LYS A 1 104 ? 7.215 16.125 17.344 1 93.94 104 LYS A N 1
ATOM 826 C CA . LYS A 1 104 ? 8.391 15.281 17.547 1 93.94 104 LYS A CA 1
ATOM 827 C C . LYS A 1 104 ? 8.148 14.25 18.641 1 93.94 104 LYS A C 1
ATOM 829 O O . LYS A 1 104 ? 8.531 13.086 18.516 1 93.94 104 LYS A O 1
ATOM 834 N N . THR A 1 105 ? 7.555 14.695 19.719 1 94.19 105 THR A N 1
ATOM 835 C CA . THR A 1 105 ? 7.238 13.812 20.828 1 94.19 105 THR A CA 1
ATOM 836 C C . THR A 1 105 ? 6.297 12.695 20.391 1 94.19 105 THR A C 1
ATOM 838 O O . THR A 1 105 ? 6.477 11.539 20.766 1 94.19 105 THR A O 1
ATOM 841 N N . PHE A 1 106 ? 5.383 13.102 19.609 1 94.06 106 PHE A N 1
ATOM 842 C CA . PHE A 1 106 ? 4.457 12.102 19.094 1 94.06 106 PHE A CA 1
ATOM 843 C C . PHE A 1 106 ? 5.199 11.055 18.266 1 94.06 106 PHE A C 1
ATOM 845 O O . PHE A 1 106 ? 4.992 9.852 18.438 1 94.06 106 PHE A O 1
ATOM 852 N N . ILE A 1 107 ? 6.039 11.43 17.344 1 92.38 107 ILE A N 1
ATOM 853 C CA . ILE A 1 107 ? 6.746 10.539 16.438 1 92.38 107 ILE A CA 1
ATOM 854 C C . ILE A 1 107 ? 7.668 9.617 17.25 1 92.38 107 ILE A C 1
ATOM 856 O O . ILE A 1 107 ? 7.809 8.438 16.922 1 92.38 107 ILE A O 1
ATOM 860 N N . GLU A 1 108 ? 8.266 10.156 18.312 1 92.38 108 GLU A N 1
ATOM 861 C CA . GLU A 1 108 ? 9.148 9.367 19.172 1 92.38 108 GLU A CA 1
ATOM 862 C C . GLU A 1 108 ? 8.375 8.266 19.891 1 92.38 108 GLU A C 1
ATOM 864 O O . GLU A 1 108 ? 8.867 7.148 20.047 1 92.38 108 GLU A O 1
ATOM 869 N N . ARG A 1 109 ? 7.199 8.586 20.281 1 91.81 109 ARG A N 1
ATOM 870 C CA . ARG A 1 109 ? 6.367 7.621 21 1 91.81 109 ARG A CA 1
ATOM 871 C C . ARG A 1 109 ? 5.883 6.516 20.062 1 91.81 109 ARG A C 1
ATOM 873 O O . ARG A 1 109 ? 5.77 5.359 20.469 1 91.81 109 ARG A O 1
ATOM 880 N N . VAL A 1 110 ? 5.574 6.922 18.828 1 90.88 110 VAL A N 1
ATOM 881 C CA . VAL A 1 110 ? 5.078 5.938 17.875 1 90.88 110 VAL A CA 1
ATOM 882 C C . VAL A 1 110 ? 6.207 4.992 17.484 1 90.88 110 VAL A C 1
ATOM 884 O O . VAL A 1 110 ? 5.977 3.801 17.25 1 90.88 110 VAL A O 1
ATOM 887 N N . ILE A 1 111 ? 7.43 5.535 17.375 1 85.5 111 ILE A N 1
ATOM 888 C CA . ILE A 1 111 ? 8.586 4.734 17 1 85.5 111 ILE A CA 1
ATOM 889 C C . ILE A 1 111 ? 8.953 3.781 18.125 1 85.5 111 ILE A C 1
ATOM 891 O O . ILE A 1 111 ? 9.32 2.629 17.891 1 85.5 111 ILE A O 1
ATOM 895 N N . ILE A 1 112 ? 8.797 4.262 19.391 1 84.5 112 ILE A N 1
ATOM 896 C CA . ILE A 1 112 ? 9.164 3.461 20.547 1 84.5 112 ILE A CA 1
ATOM 897 C C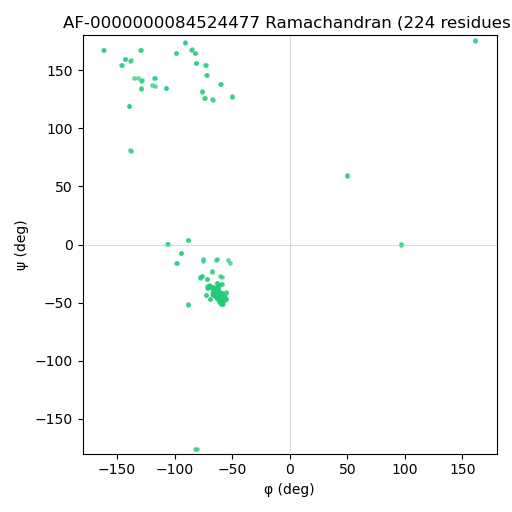 . ILE A 1 112 ? 8.148 2.342 20.75 1 84.5 112 ILE A C 1
ATOM 899 O O . ILE A 1 112 ? 8.5 1.245 21.188 1 84.5 112 ILE A O 1
ATOM 903 N N . LYS A 1 113 ? 6.941 2.701 20.625 1 76.81 113 LYS A N 1
ATOM 904 C CA . LYS A 1 113 ? 5.895 1.71 20.844 1 76.81 113 LYS A CA 1
ATOM 905 C C . LYS A 1 113 ? 5.977 0.585 19.812 1 76.81 113 LYS A C 1
ATOM 907 O O . LYS A 1 113 ? 5.312 -0.443 19.953 1 76.81 113 LYS A O 1
ATOM 912 N N . GLU A 1 114 ? 6.688 0.761 18.875 1 67.62 114 GLU A N 1
ATOM 913 C CA . GLU A 1 114 ? 6.852 -0.323 17.922 1 67.62 114 GLU A CA 1
ATOM 914 C C . GLU A 1 114 ? 7.973 -1.271 18.344 1 67.62 114 GLU A C 1
ATOM 916 O O . GLU A 1 114 ? 9 -0.833 18.859 1 67.62 114 GLU A O 1
ATOM 921 N N . MET B 1 1 ? -8.805 2.742 3.707 1 96.94 1 MET B N 1
ATOM 922 C CA . MET B 1 1 ? -8.672 1.371 4.188 1 96.94 1 MET B CA 1
ATOM 923 C C . MET B 1 1 ? -8.695 1.325 5.715 1 96.94 1 MET B C 1
ATOM 925 O O . MET B 1 1 ? -8.023 2.115 6.375 1 96.94 1 MET B O 1
ATOM 929 N N . THR B 1 2 ? -9.5 0.394 6.199 1 98.06 2 THR B N 1
ATOM 930 C CA . THR B 1 2 ? -9.633 0.263 7.645 1 98.06 2 THR B CA 1
ATOM 931 C C . THR B 1 2 ? -8.484 -0.551 8.227 1 98.06 2 THR B C 1
ATOM 933 O O . THR B 1 2 ? -7.746 -1.207 7.488 1 98.06 2 THR B O 1
ATOM 936 N N . ASP B 1 3 ? -8.328 -0.473 9.57 1 97.62 3 ASP B N 1
ATOM 937 C CA . ASP B 1 3 ? -7.309 -1.267 10.242 1 97.62 3 ASP B CA 1
ATOM 938 C C . ASP B 1 3 ? -7.555 -2.762 10.047 1 97.62 3 ASP B C 1
ATOM 940 O O . ASP B 1 3 ? -6.609 -3.541 9.93 1 97.62 3 ASP B O 1
ATOM 944 N N . GLN B 1 4 ? -8.812 -3.064 10.016 1 98.38 4 GLN B N 1
ATOM 945 C CA . GLN B 1 4 ? -9.164 -4.469 9.836 1 98.38 4 GLN B CA 1
ATOM 946 C C . GLN B 1 4 ? -8.758 -4.969 8.453 1 98.38 4 GLN B C 1
ATOM 948 O O . GLN B 1 4 ? -8.242 -6.078 8.32 1 98.38 4 GLN B O 1
ATOM 953 N N . GLU B 1 5 ? -9 -4.195 7.441 1 98.56 5 GLU B N 1
ATOM 954 C CA . GLU B 1 5 ? -8.609 -4.559 6.082 1 98.56 5 GLU B CA 1
ATOM 955 C C . GLU B 1 5 ? -7.098 -4.727 5.965 1 98.56 5 GLU B C 1
ATOM 957 O O . GLU B 1 5 ? -6.621 -5.668 5.328 1 98.56 5 GLU B O 1
ATOM 962 N N . LEU B 1 6 ? -6.32 -3.832 6.59 1 98.81 6 LEU B N 1
ATOM 963 C CA . LEU B 1 6 ? -4.863 -3.91 6.562 1 98.81 6 LEU B CA 1
ATOM 964 C C . LEU B 1 6 ? -4.371 -5.148 7.301 1 98.81 6 LEU B C 1
ATOM 966 O O . LEU B 1 6 ? -3.414 -5.797 6.867 1 98.81 6 LEU B O 1
ATOM 970 N N . LYS B 1 7 ? -5.035 -5.41 8.43 1 98.62 7 LYS B N 1
ATOM 971 C CA . LYS B 1 7 ? -4.684 -6.598 9.203 1 98.62 7 LYS B CA 1
ATOM 972 C C . LYS B 1 7 ? -4.895 -7.867 8.383 1 98.62 7 LYS B C 1
ATOM 974 O O . LYS B 1 7 ? -4.07 -8.781 8.422 1 98.62 7 LYS B O 1
ATOM 979 N N . GLU B 1 8 ? -5.988 -7.938 7.633 1 98.69 8 GLU B N 1
ATOM 980 C CA . GLU B 1 8 ? -6.281 -9.102 6.797 1 98.69 8 GLU B CA 1
ATOM 981 C C . GLU B 1 8 ? -5.211 -9.289 5.727 1 98.69 8 GLU B C 1
ATOM 983 O O . GLU B 1 8 ? -4.797 -10.414 5.445 1 98.69 8 GLU B O 1
ATOM 988 N N . ILE B 1 9 ? -4.758 -8.25 5.117 1 98.88 9 ILE B N 1
ATOM 989 C CA . ILE B 1 9 ? -3.707 -8.32 4.105 1 98.88 9 ILE B CA 1
ATOM 990 C C . ILE B 1 9 ? -2.412 -8.82 4.738 1 98.88 9 ILE B C 1
ATOM 992 O O . ILE B 1 9 ? -1.726 -9.672 4.176 1 98.88 9 ILE B O 1
ATOM 996 N N . ARG B 1 10 ? -2.105 -8.273 5.918 1 98.81 10 ARG B N 1
ATOM 997 C CA . ARG B 1 10 ? -0.894 -8.68 6.629 1 98.81 10 ARG B CA 1
ATOM 998 C C . ARG B 1 10 ? -0.932 -10.156 6.98 1 98.81 10 ARG B C 1
ATOM 1000 O O . ARG B 1 10 ? 0.073 -10.859 6.852 1 98.81 10 ARG B O 1
ATOM 1007 N N . GLU B 1 11 ? -2.057 -10.562 7.445 1 98.75 11 GLU B N 1
ATOM 1008 C CA . GLU B 1 11 ? -2.203 -11.961 7.84 1 98.75 11 GLU B CA 1
ATOM 1009 C C . GLU B 1 11 ? -2.01 -12.891 6.648 1 98.75 11 GLU B C 1
ATOM 1011 O O . GLU B 1 11 ? -1.393 -13.953 6.773 1 98.75 11 GLU B O 1
ATOM 1016 N N . ARG B 1 12 ? -2.553 -12.562 5.484 1 98.5 12 ARG B N 1
ATOM 1017 C CA . ARG B 1 12 ? -2.35 -13.367 4.285 1 98.5 12 ARG B CA 1
ATOM 1018 C C . ARG B 1 12 ? -0.876 -13.398 3.891 1 98.5 12 ARG B C 1
ATOM 1020 O O . ARG B 1 12 ? -0.351 -14.445 3.516 1 98.5 12 ARG B O 1
ATOM 1027 N N . LEU B 1 13 ? -0.218 -12.242 3.955 1 98.75 13 LEU B N 1
ATOM 1028 C CA . LEU B 1 13 ? 1.206 -12.164 3.65 1 98.75 13 LEU B CA 1
ATOM 1029 C C . LEU B 1 13 ? 2.012 -13.07 4.578 1 98.75 13 LEU B C 1
ATOM 1031 O O . LEU B 1 13 ? 2.904 -13.789 4.125 1 98.75 13 LEU B O 1
ATOM 1035 N N . GLU B 1 14 ? 1.673 -13.031 5.859 1 98.44 14 GLU B N 1
ATOM 1036 C CA . GLU B 1 14 ? 2.416 -13.781 6.871 1 98.44 14 GLU B CA 1
ATOM 1037 C C . GLU B 1 14 ? 2.158 -15.281 6.75 1 98.44 14 GLU B C 1
ATOM 1039 O O . GLU B 1 14 ? 3.012 -16.094 7.109 1 98.44 14 GLU B O 1
ATOM 1044 N N . ALA B 1 15 ? 0.978 -15.609 6.277 1 98.19 15 ALA B N 1
ATOM 1045 C CA . ALA B 1 15 ? 0.607 -17.016 6.129 1 98.19 15 ALA B CA 1
ATOM 1046 C C . ALA B 1 15 ? 1.281 -17.625 4.906 1 98.19 15 ALA B C 1
ATOM 1048 O O . ALA B 1 15 ? 1.486 -18.844 4.852 1 98.19 15 ALA B O 1
ATOM 1049 N N . ALA B 1 16 ? 1.579 -16.828 3.93 1 98 16 ALA B N 1
ATOM 1050 C CA . ALA B 1 16 ? 2.225 -17.297 2.711 1 98 16 ALA B CA 1
ATOM 1051 C C . ALA B 1 16 ? 3.691 -17.641 2.961 1 98 16 ALA B C 1
ATOM 1053 O O . ALA B 1 16 ? 4.285 -17.172 3.938 1 98 16 ALA B O 1
ATOM 1054 N N . THR B 1 17 ? 4.266 -18.516 2.166 1 97.69 17 THR B N 1
ATOM 1055 C CA . THR B 1 17 ? 5.711 -18.719 2.201 1 97.69 17 THR B CA 1
ATOM 1056 C C . THR B 1 17 ? 6.445 -17.375 2.113 1 97.69 17 THR B C 1
ATOM 1058 O O . THR B 1 17 ? 6.16 -16.562 1.2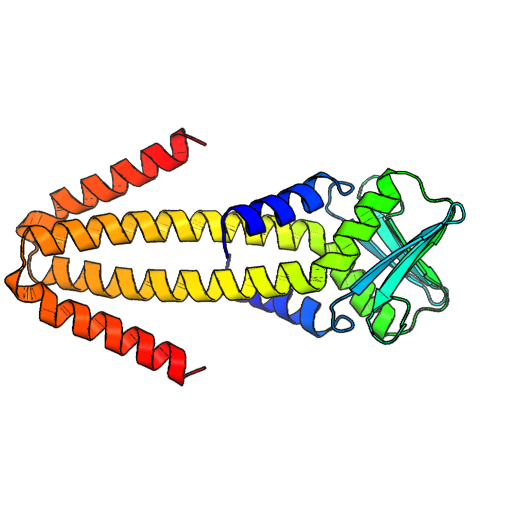34 1 97.69 17 THR B O 1
ATOM 1061 N N . PRO B 1 18 ? 7.312 -17.172 3.047 1 97.06 18 PRO B N 1
ATOM 1062 C CA . PRO B 1 18 ? 7.988 -15.867 3.061 1 97.06 18 PRO B CA 1
ATOM 1063 C C . PRO B 1 18 ? 8.766 -15.594 1.777 1 97.06 18 PRO B C 1
ATOM 1065 O O . PRO B 1 18 ? 9.406 -16.5 1.232 1 97.06 18 PRO B O 1
ATOM 1068 N N . GLY B 1 19 ? 8.664 -14.359 1.309 1 95.88 19 GLY B N 1
ATOM 1069 C CA . GLY B 1 19 ? 9.461 -13.914 0.181 1 95.88 19 GLY B CA 1
ATOM 1070 C C . GLY B 1 19 ? 10.867 -13.5 0.577 1 95.88 19 GLY B C 1
ATOM 1071 O O . GLY B 1 19 ? 11.227 -13.547 1.755 1 95.88 19 GLY B O 1
ATOM 1072 N N . PRO B 1 20 ? 11.594 -13.016 -0.398 1 97.31 20 PRO B N 1
ATOM 1073 C CA . PRO B 1 20 ? 11.219 -12.75 -1.789 1 97.31 20 PRO B CA 1
ATOM 1074 C C . PRO B 1 20 ? 11.047 -14.023 -2.611 1 97.31 20 PRO B C 1
ATOM 1076 O O . PRO B 1 20 ? 11.648 -15.055 -2.295 1 97.31 20 PRO B O 1
ATOM 1079 N N . TRP B 1 21 ? 10.156 -14 -3.516 1 98.56 21 TRP B N 1
ATOM 1080 C CA . TRP B 1 21 ? 10 -15.039 -4.527 1 98.56 21 TRP B CA 1
ATOM 1081 C C . TRP B 1 21 ? 10.656 -14.617 -5.84 1 98.56 21 TRP B C 1
ATOM 1083 O O . TRP B 1 21 ? 11.062 -13.469 -6 1 98.56 21 TRP B O 1
ATOM 1093 N N . ASP B 1 22 ? 10.852 -15.602 -6.711 1 97.44 22 ASP B N 1
ATOM 1094 C CA . ASP B 1 22 ? 11.367 -15.344 -8.055 1 97.44 22 ASP B CA 1
ATOM 1095 C C . ASP B 1 22 ? 10.617 -16.172 -9.094 1 97.44 22 ASP B C 1
ATOM 1097 O O . ASP B 1 22 ? 9.891 -17.094 -8.75 1 97.44 22 ASP B O 1
ATOM 1101 N N . ALA B 1 23 ? 10.719 -15.68 -10.297 1 96.75 23 ALA B N 1
ATOM 1102 C CA . ALA B 1 23 ? 10.062 -16.375 -11.406 1 96.75 23 ALA B CA 1
ATOM 1103 C C . ALA B 1 23 ? 11.086 -16.812 -12.453 1 96.75 23 ALA B C 1
ATOM 1105 O O . ALA B 1 23 ? 12.055 -16.109 -12.719 1 96.75 23 ALA B O 1
ATOM 1106 N N . SER B 1 24 ? 10.898 -17.969 -12.891 1 93.81 24 SER B N 1
ATOM 1107 C CA . SER B 1 24 ? 11.68 -18.484 -14.008 1 93.81 24 SER B CA 1
ATOM 1108 C C . SER B 1 24 ? 10.773 -19.047 -15.102 1 93.81 24 SER B C 1
ATOM 1110 O O . SER B 1 24 ? 9.68 -19.531 -14.812 1 93.81 24 SER B O 1
ATOM 1112 N N . GLY B 1 25 ? 11.234 -18.766 -16.391 1 87.5 25 GLY B N 1
ATOM 1113 C CA . GLY B 1 25 ? 10.422 -19.25 -17.484 1 87.5 25 GLY B CA 1
ATOM 1114 C C . GLY B 1 25 ? 11.242 -19.906 -18.578 1 87.5 25 GLY B C 1
ATOM 1115 O O . GLY B 1 25 ? 12.438 -19.641 -18.719 1 87.5 25 GLY B O 1
ATOM 1116 N N . SER B 1 26 ? 10.656 -20.953 -19.141 1 79.94 26 SER B N 1
ATOM 1117 C CA . SER B 1 26 ? 11.141 -21.609 -20.359 1 79.94 26 SER B CA 1
ATOM 1118 C C . SER B 1 26 ? 10.023 -21.781 -21.375 1 79.94 26 SER B C 1
ATOM 1120 O O . SER B 1 26 ? 8.859 -21.5 -21.078 1 79.94 26 SER B O 1
ATOM 1122 N N . PRO B 1 27 ? 10.352 -22.094 -22.531 1 77.62 27 PRO B N 1
ATOM 1123 C CA . PRO B 1 27 ? 9.289 -22.375 -23.5 1 77.62 27 PRO B CA 1
ATOM 1124 C C . PRO B 1 27 ? 8.305 -23.438 -23 1 77.62 27 PRO B C 1
ATOM 1126 O O . PRO B 1 27 ? 7.191 -23.531 -23.516 1 77.62 27 PRO B O 1
ATOM 1129 N N . TYR B 1 28 ? 8.664 -24.109 -21.984 1 82.69 28 TYR B N 1
ATOM 1130 C CA . TYR B 1 28 ? 7.828 -25.219 -21.516 1 82.69 28 TYR B CA 1
ATOM 1131 C C . TYR B 1 28 ? 6.945 -24.781 -20.359 1 82.69 28 TYR B C 1
ATOM 1133 O O . TYR B 1 28 ? 6.02 -25.5 -19.969 1 82.69 28 TYR B O 1
ATOM 1141 N N . GLY B 1 29 ? 7.254 -23.688 -19.781 1 92.06 29 GLY B N 1
ATOM 1142 C CA . GLY B 1 29 ? 6.402 -23.25 -18.688 1 92.06 29 GLY B CA 1
ATOM 1143 C C . GLY B 1 29 ? 7.074 -22.219 -17.781 1 92.06 29 GLY B C 1
ATOM 1144 O O . GLY B 1 29 ? 8.211 -21.812 -18.031 1 92.06 29 GLY B O 1
ATOM 1145 N N . ILE B 1 30 ? 6.324 -21.734 -16.875 1 93.88 30 ILE B N 1
ATOM 1146 C CA . ILE B 1 30 ? 6.809 -20.766 -15.898 1 93.88 30 ILE B CA 1
ATOM 1147 C C . ILE B 1 30 ? 6.719 -21.359 -14.492 1 93.88 30 ILE B C 1
ATOM 1149 O O . ILE B 1 30 ? 5.84 -22.172 -14.211 1 93.88 30 ILE B O 1
ATOM 1153 N N . ASN B 1 31 ? 7.73 -21 -13.695 1 95.56 31 ASN B N 1
ATOM 1154 C CA . ASN B 1 31 ? 7.773 -21.375 -12.289 1 95.56 31 ASN B CA 1
ATOM 1155 C C . ASN B 1 31 ? 8.031 -20.172 -11.383 1 95.56 31 ASN B C 1
ATOM 1157 O O . ASN B 1 31 ? 8.867 -19.328 -11.695 1 95.56 31 ASN B O 1
ATOM 1161 N N . VAL B 1 32 ? 7.242 -20.125 -10.359 1 97.81 32 VAL B N 1
ATOM 1162 C CA . VAL B 1 32 ? 7.527 -19.188 -9.281 1 97.81 32 VAL B CA 1
ATOM 1163 C C . VAL B 1 32 ? 8.047 -19.953 -8.062 1 97.81 32 VAL B C 1
ATOM 1165 O O . VAL B 1 32 ? 7.465 -20.953 -7.656 1 97.81 32 VAL B O 1
ATOM 1168 N N . TYR B 1 33 ? 9.117 -19.406 -7.473 1 97.56 33 TYR B N 1
ATOM 1169 C CA . TYR B 1 33 ? 9.742 -20.141 -6.375 1 97.56 33 TYR B CA 1
ATOM 1170 C C . TYR B 1 33 ? 10.305 -19.188 -5.332 1 97.56 33 TYR B C 1
ATOM 1172 O O . TYR B 1 33 ? 10.555 -18.016 -5.625 1 97.56 33 TYR B O 1
ATOM 1180 N N . ALA B 1 34 ? 10.383 -19.719 -4.109 1 96.56 34 ALA B N 1
ATOM 1181 C CA . ALA B 1 34 ? 11.008 -18.953 -3.033 1 96.56 34 ALA B CA 1
ATOM 1182 C C . ALA B 1 34 ? 12.523 -19.141 -3.037 1 96.56 34 ALA B C 1
ATOM 1184 O O . ALA B 1 34 ? 13.047 -19.984 -3.762 1 96.56 34 ALA B O 1
ATOM 1185 N N . LEU B 1 35 ? 13.188 -18.312 -2.262 1 88.19 35 LEU B N 1
ATOM 1186 C CA . LEU B 1 35 ? 14.641 -18.25 -2.287 1 88.19 35 LEU B CA 1
ATOM 1187 C C . LEU B 1 35 ? 15.242 -19.609 -1.908 1 88.19 35 LEU B C 1
ATOM 1189 O O . LEU B 1 35 ? 16.328 -19.953 -2.367 1 88.19 35 LEU B O 1
ATOM 1193 N N . ASP B 1 36 ? 14.562 -20.422 -1.131 1 89.75 36 ASP B N 1
ATOM 1194 C CA . ASP B 1 36 ? 15.109 -21.703 -0.713 1 89.75 36 ASP B CA 1
ATOM 1195 C C . ASP B 1 36 ? 14.781 -22.797 -1.73 1 89.75 36 ASP B C 1
ATOM 1197 O O . ASP B 1 36 ? 15.078 -23.969 -1.506 1 89.75 36 ASP B O 1
ATOM 1201 N N . GLY B 1 37 ? 14.156 -22.438 -2.818 1 90.81 37 GLY B N 1
ATOM 1202 C CA . GLY B 1 37 ? 13.914 -23.375 -3.902 1 90.81 37 GLY B CA 1
ATOM 1203 C C . GLY B 1 37 ? 12.531 -24 -3.85 1 90.81 37 GLY B C 1
ATOM 1204 O O . GLY B 1 37 ? 12.188 -24.828 -4.699 1 90.81 37 GLY B O 1
ATOM 1205 N N . ILE B 1 38 ? 11.758 -23.609 -2.84 1 92.25 38 ILE B N 1
ATOM 1206 C CA . ILE B 1 38 ? 10.391 -24.109 -2.725 1 92.25 38 ILE B CA 1
ATOM 1207 C C . ILE B 1 38 ? 9.539 -23.578 -3.867 1 92.25 38 ILE B C 1
ATOM 1209 O O . ILE B 1 38 ? 9.461 -22.359 -4.07 1 92.25 38 ILE B O 1
ATOM 1213 N N . THR B 1 39 ? 8.906 -24.531 -4.609 1 95.25 39 THR B N 1
ATOM 1214 C CA . THR B 1 39 ? 8.016 -24.125 -5.684 1 95.25 39 THR B CA 1
ATOM 1215 C C . THR B 1 39 ? 6.707 -23.578 -5.117 1 95.25 39 THR B C 1
ATOM 1217 O O . THR B 1 39 ? 6.043 -24.25 -4.32 1 95.25 39 THR B O 1
ATOM 1220 N N . ILE B 1 40 ? 6.363 -22.359 -5.539 1 97.12 40 ILE B N 1
ATOM 1221 C CA . ILE B 1 40 ? 5.137 -21.703 -5.109 1 97.12 40 ILE B CA 1
ATOM 1222 C C . ILE B 1 40 ? 3.992 -22.078 -6.047 1 97.12 40 ILE B C 1
ATOM 1224 O O . ILE B 1 40 ? 2.938 -22.547 -5.602 1 97.12 40 ILE B O 1
ATOM 1228 N N . CYS B 1 41 ? 4.168 -21.938 -7.32 1 96.94 41 CYS B N 1
ATOM 1229 C CA . CYS B 1 41 ? 3.201 -22.312 -8.344 1 96.94 41 CYS B CA 1
ATOM 1230 C C . CYS B 1 41 ? 3.871 -22.422 -9.711 1 96.94 41 CYS B C 1
ATOM 1232 O O . CYS B 1 41 ? 5.035 -22.062 -9.867 1 96.94 41 CYS B O 1
ATOM 1234 N N . GLU B 1 42 ? 3.145 -23 -10.609 1 95.75 42 GLU B N 1
ATOM 1235 C CA . GLU B 1 42 ? 3.65 -23.219 -11.961 1 95.75 42 GLU B CA 1
ATOM 1236 C C . GLU B 1 42 ? 2.555 -23.031 -13 1 95.75 42 GLU B C 1
ATOM 1238 O O . GLU B 1 42 ? 1.368 -23 -12.664 1 95.75 42 GLU B O 1
ATOM 1243 N N . LYS B 1 43 ? 2.955 -22.797 -14.164 1 94.62 43 LYS B N 1
ATOM 1244 C CA . LYS B 1 43 ? 2.07 -22.75 -15.32 1 94.62 43 LYS B CA 1
ATOM 1245 C C . LYS B 1 43 ? 2.715 -23.422 -16.531 1 94.62 43 LYS B C 1
ATOM 1247 O O . LYS B 1 43 ? 3.787 -23.016 -16.984 1 94.62 43 LYS B O 1
ATOM 1252 N N . ASP B 1 44 ? 2.096 -24.438 -17.016 1 90.25 44 ASP B N 1
ATOM 1253 C CA . ASP B 1 44 ? 2.594 -25.109 -18.219 1 90.25 44 ASP B CA 1
ATOM 1254 C C . ASP B 1 44 ? 2.16 -24.375 -19.484 1 90.25 44 ASP B C 1
ATOM 1256 O O . ASP B 1 44 ? 1.162 -23.656 -19.469 1 90.25 44 ASP B O 1
ATOM 1260 N N . GLU B 1 45 ? 2.947 -24.562 -20.625 1 86.25 45 GLU B N 1
ATOM 1261 C CA . GLU B 1 45 ? 2.633 -23.938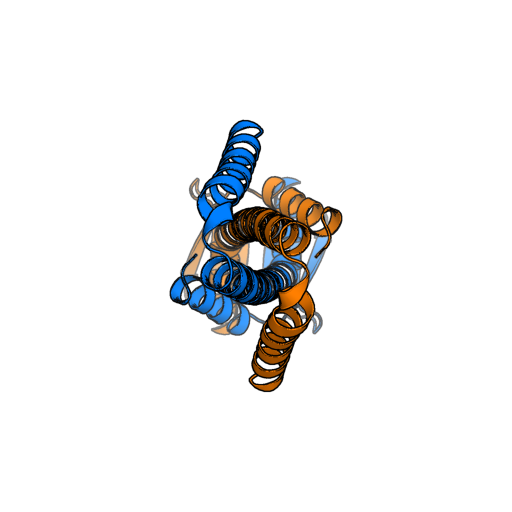 -21.906 1 86.25 45 GLU B CA 1
ATOM 1262 C C . GLU B 1 45 ? 2.377 -22.438 -21.75 1 86.25 45 GLU B C 1
ATOM 1264 O O . GLU B 1 45 ? 1.348 -21.938 -22.188 1 86.25 45 GLU B O 1
ATOM 1269 N N . ALA B 1 46 ? 3.338 -21.812 -21.281 1 86.19 46 ALA B N 1
ATOM 1270 C CA . ALA B 1 46 ? 3.191 -20.422 -20.844 1 86.19 46 ALA B CA 1
ATOM 1271 C C . ALA B 1 46 ? 3.146 -19.484 -22.047 1 86.19 46 ALA B C 1
ATOM 1273 O O . ALA B 1 46 ? 3.906 -19.641 -23 1 86.19 46 ALA B O 1
ATOM 1274 N N . THR B 1 47 ? 2.168 -18.594 -22.047 1 90.44 47 THR B N 1
ATOM 1275 C CA . THR B 1 47 ? 2.068 -17.469 -22.969 1 90.44 47 THR B CA 1
ATOM 1276 C C . THR B 1 47 ? 2.758 -16.234 -22.391 1 90.44 47 THR B C 1
ATOM 1278 O O . THR B 1 47 ? 3.268 -16.266 -21.281 1 90.44 47 THR B O 1
ATOM 1281 N N . ARG B 1 48 ? 2.844 -15.195 -23.188 1 91.94 48 ARG B N 1
ATOM 1282 C CA . ARG B 1 48 ? 3.406 -13.938 -22.719 1 91.94 48 ARG B CA 1
ATOM 1283 C C . ARG B 1 48 ? 2.682 -13.438 -21.469 1 91.94 48 ARG B C 1
ATOM 1285 O O . ARG B 1 48 ? 3.312 -12.945 -20.531 1 91.94 48 ARG B O 1
ATOM 1292 N N . ALA B 1 49 ? 1.36 -13.562 -21.469 1 93.25 49 ALA B N 1
ATOM 1293 C CA . ALA B 1 49 ? 0.553 -13.148 -20.328 1 93.25 49 ALA B CA 1
ATOM 1294 C C . ALA B 1 49 ? 0.958 -13.906 -19.062 1 93.25 49 ALA B C 1
ATOM 1296 O O . ALA B 1 49 ? 0.965 -13.336 -17.969 1 93.25 49 ALA B O 1
ATOM 1297 N N . ASP B 1 50 ? 1.342 -15.125 -19.234 1 94.81 50 ASP B N 1
ATOM 1298 C CA . ASP B 1 50 ? 1.733 -15.945 -18.094 1 94.81 50 ASP B CA 1
ATOM 1299 C C . ASP B 1 50 ? 3.051 -15.461 -17.484 1 94.81 50 ASP B C 1
ATOM 1301 O O . ASP B 1 50 ? 3.25 -15.539 -16.281 1 94.81 50 ASP B O 1
ATOM 1305 N N . PHE B 1 51 ? 3.908 -15.008 -18.344 1 95.19 51 PHE B N 1
ATOM 1306 C CA . PHE B 1 51 ? 5.172 -14.469 -17.859 1 95.19 51 PHE B CA 1
ATOM 1307 C C . PHE B 1 51 ? 4.938 -13.203 -17.047 1 95.19 51 PHE B C 1
ATOM 1309 O O . PHE B 1 51 ? 5.594 -12.977 -16.016 1 95.19 51 PHE B O 1
ATOM 1316 N N . MET B 1 52 ? 4.043 -12.359 -17.531 1 96.94 52 MET B N 1
ATOM 1317 C CA . MET B 1 52 ? 3.701 -11.148 -16.781 1 96.94 52 MET B CA 1
ATOM 1318 C C . MET B 1 52 ? 3.068 -11.492 -15.438 1 96.94 52 MET B C 1
ATOM 1320 O O . MET B 1 52 ? 3.377 -10.859 -14.43 1 96.94 52 MET B O 1
ATOM 1324 N N . ASN B 1 53 ? 2.182 -12.484 -15.445 1 97.69 53 ASN B N 1
ATOM 1325 C CA . ASN B 1 53 ? 1.598 -12.945 -14.195 1 97.69 53 ASN B CA 1
ATOM 1326 C C . ASN B 1 53 ? 2.668 -13.438 -13.219 1 97.69 53 ASN B C 1
ATOM 1328 O O . ASN B 1 53 ? 2.627 -13.117 -12.031 1 97.69 53 ASN B O 1
ATOM 1332 N N . ALA B 1 54 ? 3.594 -14.242 -13.758 1 97.56 54 ALA B N 1
ATOM 1333 C CA . ALA B 1 54 ? 4.645 -14.805 -12.914 1 97.56 54 ALA B CA 1
ATOM 1334 C C . ALA B 1 54 ? 5.5 -13.703 -12.289 1 97.56 54 ALA B C 1
ATOM 1336 O O . ALA B 1 54 ? 5.875 -13.789 -11.117 1 97.56 54 ALA B O 1
ATOM 1337 N N . ASP B 1 55 ? 5.824 -12.734 -13.078 1 97.81 55 ASP B N 1
ATOM 1338 C CA . ASP B 1 55 ? 6.598 -11.602 -12.57 1 97.81 55 ASP B CA 1
ATOM 1339 C C . ASP B 1 55 ? 5.844 -10.867 -11.469 1 97.81 55 ASP B C 1
ATOM 1341 O O . ASP B 1 55 ? 6.418 -10.516 -10.438 1 97.81 55 ASP B O 1
ATOM 1345 N N . PHE B 1 56 ? 4.602 -10.656 -11.695 1 98.88 56 PHE B N 1
ATOM 1346 C CA . PHE B 1 56 ? 3.74 -10.008 -10.711 1 98.88 56 PHE B CA 1
ATOM 1347 C C . PHE B 1 56 ? 3.701 -10.812 -9.422 1 98.88 56 PHE B C 1
ATOM 1349 O O . PHE B 1 56 ? 3.922 -10.266 -8.336 1 98.88 56 PHE B O 1
ATOM 1356 N N . ILE B 1 57 ? 3.428 -12.094 -9.562 1 98.81 57 ILE B N 1
ATOM 1357 C CA . ILE B 1 57 ? 3.305 -12.984 -8.414 1 98.81 57 ILE B CA 1
ATOM 1358 C C . ILE B 1 57 ? 4.633 -13.047 -7.66 1 98.81 57 ILE B C 1
ATOM 1360 O O . ILE B 1 57 ? 4.656 -12.969 -6.43 1 98.81 57 ILE B O 1
ATOM 1364 N N . ALA B 1 58 ? 5.719 -13.094 -8.352 1 98.56 58 ALA B N 1
ATOM 1365 C CA . ALA B 1 58 ? 7.039 -13.219 -7.734 1 98.56 58 ALA B CA 1
ATOM 1366 C C . ALA B 1 58 ? 7.352 -12.008 -6.859 1 98.56 58 ALA B C 1
ATOM 1368 O O . ALA B 1 58 ? 7.992 -12.141 -5.816 1 98.56 58 ALA B O 1
ATOM 1369 N N . LYS B 1 59 ? 6.867 -10.859 -7.25 1 98.75 59 LYS B N 1
ATOM 1370 C CA . LYS B 1 59 ? 7.215 -9.633 -6.543 1 98.75 59 LYS B CA 1
ATOM 1371 C C . LYS B 1 59 ? 6.16 -9.289 -5.492 1 98.75 59 LYS B C 1
ATOM 1373 O O . LYS B 1 59 ? 6.379 -8.414 -4.648 1 98.75 59 LYS B O 1
ATOM 1378 N N . ALA B 1 60 ? 5.074 -10.016 -5.469 1 98.81 60 ALA B N 1
ATOM 1379 C CA . ALA B 1 60 ? 3.906 -9.648 -4.672 1 98.81 60 ALA B CA 1
ATOM 1380 C C . ALA B 1 60 ? 4.25 -9.617 -3.186 1 98.81 60 ALA B C 1
ATOM 1382 O O . ALA B 1 60 ? 3.896 -8.664 -2.484 1 98.81 60 ALA B O 1
ATOM 1383 N N . PRO B 1 61 ? 4.957 -10.633 -2.604 1 98.88 61 PRO B N 1
ATOM 1384 C CA . PRO B 1 61 ? 5.254 -10.547 -1.172 1 98.88 61 PRO B CA 1
ATOM 1385 C C . PRO B 1 61 ? 6.047 -9.297 -0.806 1 98.88 61 PRO B C 1
ATOM 1387 O O . PRO B 1 61 ? 5.715 -8.617 0.169 1 98.88 61 PRO B O 1
ATOM 1390 N N . THR B 1 62 ? 7.004 -8.961 -1.602 1 98.62 62 THR B N 1
ATOM 1391 C CA . THR B 1 62 ? 7.84 -7.793 -1.345 1 98.62 62 THR B CA 1
ATOM 1392 C C . THR B 1 62 ? 7.043 -6.504 -1.528 1 98.62 62 THR B C 1
ATOM 1394 O O . THR B 1 62 ? 7.113 -5.602 -0.692 1 98.62 62 THR B O 1
ATOM 1397 N N . ASP B 1 63 ? 6.324 -6.473 -2.623 1 98.88 63 ASP B N 1
ATOM 1398 C CA . ASP B 1 63 ? 5.555 -5.266 -2.914 1 98.88 63 ASP B CA 1
ATOM 1399 C C . ASP B 1 63 ? 4.512 -5.004 -1.832 1 98.88 63 ASP B C 1
ATOM 1401 O O . ASP B 1 63 ? 4.363 -3.873 -1.363 1 98.88 63 ASP B O 1
ATOM 1405 N N . ILE B 1 64 ? 3.818 -6.023 -1.429 1 98.94 64 ILE B N 1
ATOM 1406 C CA . ILE B 1 64 ? 2.764 -5.867 -0.432 1 98.94 64 ILE B CA 1
ATOM 1407 C C . ILE B 1 64 ? 3.379 -5.484 0.912 1 98.94 64 ILE B C 1
ATOM 1409 O O . ILE B 1 64 ? 2.857 -4.613 1.613 1 98.94 64 ILE B O 1
ATOM 1413 N N . ARG B 1 65 ? 4.473 -6.109 1.31 1 98.88 65 ARG B N 1
ATOM 1414 C CA . ARG B 1 65 ? 5.148 -5.73 2.545 1 98.88 65 ARG B CA 1
ATOM 1415 C C . ARG B 1 65 ? 5.535 -4.254 2.527 1 98.88 65 ARG B C 1
ATOM 1417 O O . ARG B 1 65 ? 5.277 -3.527 3.488 1 98.88 65 ARG B O 1
ATOM 1424 N N . ARG B 1 66 ? 6.125 -3.822 1.464 1 98.81 66 ARG B N 1
ATOM 1425 C CA . ARG B 1 66 ? 6.586 -2.443 1.349 1 98.81 66 ARG B CA 1
ATOM 1426 C C . ARG B 1 66 ? 5.41 -1.471 1.35 1 98.81 66 ARG B C 1
ATOM 1428 O O . ARG B 1 66 ? 5.496 -0.385 1.926 1 98.81 66 ARG B O 1
ATOM 1435 N N . LEU B 1 67 ? 4.367 -1.866 0.664 1 98.94 67 LEU B N 1
ATOM 1436 C CA . LEU B 1 67 ? 3.182 -1.015 0.628 1 98.94 67 LEU B CA 1
ATOM 1437 C C . LEU B 1 67 ? 2.545 -0.91 2.01 1 98.94 67 LEU B C 1
ATOM 1439 O O . LEU B 1 67 ? 2.111 0.169 2.418 1 98.94 67 LEU B O 1
ATOM 1443 N N . LEU B 1 68 ? 2.463 -1.993 2.756 1 98.88 68 LEU B N 1
ATOM 1444 C CA . LEU B 1 68 ? 1.94 -1.973 4.117 1 98.88 68 LEU B CA 1
ATOM 1445 C C . LEU B 1 68 ? 2.781 -1.065 5.008 1 98.88 68 LEU B C 1
ATOM 1447 O O . LEU B 1 68 ? 2.24 -0.272 5.785 1 98.88 68 LEU B O 1
ATOM 1451 N N . ASP B 1 69 ? 4.07 -1.167 4.914 1 98.62 69 ASP B N 1
ATOM 1452 C CA . ASP B 1 69 ? 4.977 -0.319 5.68 1 98.62 69 ASP B CA 1
ATOM 1453 C C . ASP B 1 69 ? 4.781 1.154 5.332 1 98.62 69 ASP B C 1
ATOM 1455 O O . ASP B 1 69 ? 4.809 2.016 6.211 1 98.62 69 ASP B O 1
ATOM 1459 N N . GLU B 1 70 ? 4.617 1.403 4.074 1 98.81 70 GLU B N 1
ATOM 1460 C CA . GLU B 1 70 ? 4.434 2.779 3.617 1 98.81 70 GLU B CA 1
ATOM 1461 C C . GLU B 1 70 ? 3.115 3.357 4.125 1 98.81 70 GLU B C 1
ATOM 1463 O O . GLU B 1 70 ? 3.053 4.523 4.516 1 98.81 70 GLU B O 1
ATOM 1468 N N . VAL B 1 71 ? 2.096 2.566 4.098 1 98.81 71 VAL B N 1
ATOM 1469 C CA . VAL B 1 71 ? 0.81 3.006 4.629 1 98.81 71 VAL B CA 1
ATOM 1470 C C . VAL B 1 71 ? 0.956 3.359 6.109 1 98.81 71 VAL B C 1
ATOM 1472 O O . VAL B 1 71 ? 0.48 4.406 6.555 1 98.81 71 VAL B O 1
ATOM 1475 N N . LYS B 1 72 ? 1.588 2.51 6.836 1 98.25 72 LYS B N 1
ATOM 1476 C CA . LYS B 1 72 ? 1.819 2.791 8.25 1 98.25 72 LYS B CA 1
ATOM 1477 C C . LYS B 1 72 ? 2.594 4.094 8.43 1 98.25 72 LYS B C 1
ATOM 1479 O O . LYS B 1 72 ? 2.219 4.938 9.25 1 98.25 72 LYS B O 1
ATOM 1484 N N . ARG B 1 73 ? 3.684 4.234 7.742 1 97.75 73 ARG B N 1
ATOM 1485 C CA . ARG B 1 73 ? 4.523 5.426 7.824 1 97.75 73 ARG B CA 1
ATOM 1486 C C . ARG B 1 73 ? 3.713 6.688 7.531 1 97.75 73 ARG B C 1
ATOM 1488 O O . ARG B 1 73 ? 3.809 7.676 8.266 1 97.75 73 ARG B O 1
ATOM 1495 N N . LEU B 1 74 ? 2.908 6.637 6.438 1 98.25 74 LEU B N 1
ATOM 1496 C CA . LEU B 1 74 ? 2.123 7.793 6.012 1 98.25 74 LEU B CA 1
ATOM 1497 C C . LEU B 1 74 ? 1.036 8.117 7.031 1 98.25 74 LEU B C 1
ATOM 1499 O O . LEU B 1 74 ? 0.742 9.289 7.281 1 98.25 74 LEU B O 1
ATOM 1503 N N . ARG B 1 75 ? 0.41 7.109 7.609 1 98.19 75 ARG B N 1
ATOM 1504 C CA . ARG B 1 75 ? -0.596 7.336 8.641 1 98.19 75 ARG B CA 1
ATOM 1505 C C . ARG B 1 75 ? 0.017 8.008 9.867 1 98.19 75 ARG B C 1
ATOM 1507 O O . ARG B 1 75 ? -0.584 8.906 10.453 1 98.19 75 ARG B O 1
ATOM 1514 N N . ASP B 1 76 ? 1.192 7.566 10.273 1 97.06 76 ASP B N 1
ATOM 1515 C CA . ASP B 1 76 ? 1.885 8.195 11.391 1 97.06 76 ASP B CA 1
ATOM 1516 C C . ASP B 1 76 ? 2.205 9.656 11.086 1 97.06 76 ASP B C 1
ATOM 1518 O O . ASP B 1 76 ? 2.018 10.531 11.938 1 97.06 76 ASP B O 1
ATOM 1522 N N . GLU B 1 77 ? 2.691 9.898 9.906 1 96.94 77 GLU B N 1
ATOM 1523 C CA . GLU B 1 77 ? 2.994 11.266 9.492 1 96.94 77 GLU B CA 1
ATOM 1524 C C . GLU B 1 77 ? 1.733 12.125 9.453 1 96.94 77 GLU B C 1
ATOM 1526 O O . GLU B 1 77 ? 1.753 13.281 9.883 1 96.94 77 GLU B O 1
ATOM 1531 N N . ASN B 1 78 ? 0.688 11.57 8.922 1 97.75 78 ASN B N 1
ATOM 1532 C CA . ASN B 1 78 ? -0.596 12.258 8.891 1 97.75 78 ASN B CA 1
ATOM 1533 C C . ASN B 1 78 ? -1.043 12.664 10.289 1 97.75 78 ASN B C 1
ATOM 1535 O O . ASN B 1 78 ? -1.487 13.797 10.5 1 97.75 78 ASN B O 1
ATOM 1539 N N . ARG B 1 79 ? -0.91 11.742 11.211 1 97.12 79 ARG B N 1
ATOM 1540 C CA . ARG B 1 79 ? -1.309 12.023 12.586 1 97.12 79 ARG B CA 1
ATOM 1541 C C . ARG B 1 79 ? -0.434 13.109 13.203 1 97.12 79 ARG B C 1
ATOM 1543 O O . ARG B 1 79 ? -0.936 14.008 13.883 1 97.12 79 ARG B O 1
ATOM 1550 N N . SER B 1 80 ? 0.812 13.008 12.977 1 97.31 80 SER B N 1
ATOM 1551 C CA . SER B 1 80 ? 1.74 14.023 13.461 1 97.31 80 SER B CA 1
ATOM 1552 C C . SER B 1 80 ? 1.37 15.406 12.938 1 97.31 80 SER B C 1
ATOM 1554 O O . SER B 1 80 ? 1.297 16.375 13.703 1 97.31 80 SER B O 1
ATOM 1556 N N . LEU B 1 81 ? 1.105 15.547 11.664 1 97.25 81 LEU B N 1
ATOM 1557 C CA . LEU B 1 81 ? 0.749 16.812 11.023 1 97.25 81 LEU B CA 1
ATOM 1558 C C . LEU B 1 81 ? -0.597 17.312 11.531 1 97.25 81 LEU B C 1
ATOM 1560 O O . LEU B 1 81 ? -0.782 18.516 11.719 1 97.25 81 LEU B O 1
ATOM 1564 N N . GLU B 1 82 ? -1.501 16.422 11.688 1 97.19 82 GLU B N 1
ATOM 1565 C CA . GLU B 1 82 ? -2.805 16.766 12.25 1 97.19 82 GLU B CA 1
ATOM 1566 C C . GLU B 1 82 ? -2.664 17.375 13.641 1 97.19 82 GLU B C 1
ATOM 1568 O O . GLU B 1 82 ? -3.32 18.375 13.961 1 97.19 82 GLU B O 1
ATOM 1573 N N . ILE B 1 83 ? -1.854 16.781 14.461 1 97 83 ILE B N 1
ATOM 1574 C CA . ILE B 1 83 ? -1.59 17.281 15.805 1 97 83 ILE B CA 1
ATOM 1575 C C . ILE B 1 83 ? -1.035 18.703 15.719 1 97 83 ILE B C 1
ATOM 1577 O O . ILE B 1 83 ? -1.52 19.609 16.406 1 97 83 ILE B O 1
ATOM 1581 N N . GLY B 1 84 ? -0.022 18.828 14.906 1 96.69 84 GLY B N 1
ATOM 1582 C CA . GLY B 1 84 ? 0.575 20.141 14.75 1 96.69 84 GLY B CA 1
ATOM 1583 C C . GLY B 1 84 ? -0.404 21.188 14.242 1 96.69 84 GLY B C 1
ATOM 1584 O O . GLY B 1 84 ? -0.506 22.281 14.805 1 96.69 84 GLY B O 1
ATOM 1585 N N . TYR B 1 85 ? -1.12 20.859 13.227 1 96.31 85 TYR B N 1
ATOM 1586 C CA . TYR B 1 85 ? -2.084 21.781 12.625 1 96.31 85 TYR B CA 1
ATOM 1587 C C . TYR B 1 85 ? -3.174 22.156 13.617 1 96.31 85 TYR B C 1
ATOM 1589 O O . TYR B 1 85 ? -3.508 23.344 13.766 1 96.31 85 TYR B O 1
ATOM 1597 N N . THR B 1 86 ? -3.682 21.172 14.266 1 96.5 86 THR B N 1
ATOM 1598 C CA . THR B 1 86 ? -4.75 21.406 15.227 1 96.5 86 THR B CA 1
ATOM 1599 C C . THR B 1 86 ? -4.27 22.281 16.375 1 96.5 86 THR B C 1
ATOM 1601 O O . THR B 1 86 ? -4.977 23.203 16.797 1 96.5 86 THR B O 1
ATOM 1604 N N . ALA B 1 87 ? -3.115 22 16.891 1 96.31 87 ALA B N 1
ATOM 1605 C CA . ALA B 1 87 ? -2.547 22.812 17.969 1 96.31 87 ALA B CA 1
ATOM 1606 C C . ALA B 1 87 ? -2.396 24.266 17.531 1 96.31 87 ALA B C 1
ATOM 1608 O O . ALA B 1 87 ? -2.756 25.172 18.281 1 96.31 87 ALA B O 1
ATOM 1609 N N . MET B 1 88 ? -1.869 24.5 16.312 1 95.12 88 MET B N 1
ATOM 1610 C CA . MET B 1 88 ? -1.703 25.844 15.805 1 95.12 88 MET B CA 1
ATOM 1611 C C . MET B 1 88 ? -3.051 26.547 15.664 1 95.12 88 MET B C 1
ATOM 1613 O O . MET B 1 88 ? -3.17 27.734 15.969 1 95.12 88 MET B O 1
ATOM 1617 N N . CYS B 1 89 ? -4.039 25.859 15.18 1 95 89 CYS B N 1
ATOM 1618 C CA . CYS B 1 89 ? -5.379 26.422 15.039 1 95 89 CYS B CA 1
ATOM 1619 C C . CYS B 1 89 ? -5.949 26.828 16.391 1 95 89 CYS B C 1
ATOM 1621 O O . CYS B 1 89 ? -6.574 27.875 16.516 1 95 89 CYS B O 1
ATOM 1623 N N . ASP B 1 90 ? -5.73 26 17.359 1 95 90 ASP B N 1
ATOM 1624 C CA . ASP B 1 90 ? -6.25 26.281 18.703 1 95 90 ASP B CA 1
ATOM 1625 C C . ASP B 1 90 ? -5.578 27.5 19.312 1 95 90 ASP B C 1
ATOM 1627 O O . ASP B 1 90 ? -6.23 28.297 19.984 1 95 90 ASP B O 1
ATOM 1631 N N . LEU B 1 91 ? -4.359 27.656 19.062 1 92.81 91 LEU B N 1
ATOM 1632 C CA . LEU B 1 91 ? -3.58 28.75 19.641 1 92.81 91 LEU B CA 1
ATOM 1633 C C . LEU B 1 91 ? -3.857 30.062 18.906 1 92.81 91 LEU B C 1
ATOM 1635 O O . LEU B 1 91 ? -3.676 31.141 19.469 1 92.81 91 LEU B O 1
ATOM 1639 N N . ASN B 1 92 ? -4.219 29.938 17.594 1 87.62 92 ASN B N 1
ATOM 1640 C CA . ASN B 1 92 ? -4.504 31.109 16.766 1 87.62 92 ASN B CA 1
ATOM 1641 C C . ASN B 1 92 ? -5.719 30.891 15.875 1 87.62 92 ASN B C 1
ATOM 1643 O O . ASN B 1 92 ? -5.586 30.75 14.656 1 87.62 92 ASN B O 1
ATOM 1647 N N . PRO B 1 93 ? -6.848 31.078 16.453 1 91.19 93 PRO B N 1
ATOM 1648 C CA . PRO B 1 93 ? -8.07 30.734 15.727 1 91.19 93 PRO B CA 1
ATOM 1649 C C . PRO B 1 93 ? -8.414 31.75 14.641 1 91.19 93 PRO B C 1
ATOM 1651 O O . PRO B 1 93 ? -9.203 31.453 13.742 1 91.19 93 PRO B O 1
ATOM 1654 N N . GLU B 1 94 ? -7.781 32.938 14.664 1 92.94 94 GLU B N 1
ATOM 1655 C CA . GLU B 1 94 ? -8.172 34 13.766 1 92.94 94 GLU B CA 1
ATOM 1656 C C . GLU B 1 94 ? -7.863 33.656 12.312 1 92.94 94 GLU B C 1
ATOM 1658 O O . GLU B 1 94 ? -8.508 34.156 11.398 1 92.94 94 GLU B O 1
ATOM 1663 N N . HIS B 1 95 ? -6.887 32.719 12.055 1 92.62 95 HIS B N 1
ATOM 1664 C CA . HIS B 1 95 ? -6.465 32.406 10.695 1 92.62 95 HIS B CA 1
ATOM 1665 C C . HIS B 1 95 ? -7.008 31.062 10.25 1 92.62 95 HIS B C 1
ATOM 1667 O O . HIS B 1 95 ? -6.789 30.641 9.109 1 92.62 95 HIS B O 1
ATOM 1673 N N . LYS B 1 96 ? -7.734 30.406 11.078 1 94 96 LYS B N 1
ATOM 1674 C CA . LYS B 1 96 ? -8.188 29.047 10.844 1 94 96 LYS B CA 1
ATOM 1675 C C . LYS B 1 96 ? -9.031 28.953 9.57 1 94 96 LYS B C 1
ATOM 1677 O O . LYS B 1 96 ? -8.812 28.062 8.742 1 94 96 LYS B O 1
ATOM 1682 N N . GLN B 1 97 ? -9.992 29.875 9.445 1 95 97 GLN B N 1
ATOM 1683 C CA . GLN B 1 97 ? -10.883 29.844 8.289 1 95 97 GLN B CA 1
ATOM 1684 C C . GLN B 1 97 ? -10.102 30 6.988 1 95 97 GLN B C 1
ATOM 1686 O O . GLN B 1 97 ? -10.359 29.297 6.016 1 95 97 GLN B O 1
ATOM 1691 N N . TYR B 1 98 ? -9.211 30.906 6.996 1 94.81 98 TYR B N 1
ATOM 1692 C CA . TYR B 1 98 ? -8.391 31.156 5.816 1 94.81 98 TYR B CA 1
ATOM 1693 C C . TYR B 1 98 ? -7.566 29.938 5.453 1 94.81 98 TYR B C 1
ATOM 1695 O O . TYR B 1 98 ? -7.559 29.5 4.297 1 94.81 98 TYR B O 1
ATOM 1703 N N . VAL B 1 99 ? -6.887 29.297 6.402 1 95.62 99 VAL B N 1
ATOM 1704 C CA . VAL B 1 99 ? -5.992 28.172 6.184 1 95.62 99 VAL B CA 1
ATOM 1705 C C . VAL B 1 99 ? -6.801 26.953 5.762 1 95.62 99 VAL B C 1
ATOM 1707 O O . VAL B 1 99 ? -6.363 26.172 4.91 1 95.62 99 VAL B O 1
ATOM 1710 N N . GLU B 1 100 ? -7.969 26.75 6.293 1 95.56 100 GLU B N 1
ATOM 1711 C CA . GLU B 1 100 ? -8.852 25.656 5.879 1 95.56 100 GLU B CA 1
ATOM 1712 C C . GLU B 1 100 ? -9.258 25.797 4.414 1 95.56 100 GLU B C 1
ATOM 1714 O O . GLU B 1 100 ? -9.375 24.812 3.695 1 95.56 100 GLU B O 1
ATOM 1719 N N . THR B 1 101 ? -9.484 27.047 3.99 1 96.56 101 THR B N 1
ATOM 1720 C CA . THR B 1 101 ? -9.812 27.297 2.592 1 96.56 101 THR B CA 1
ATOM 1721 C C . THR B 1 101 ? -8.656 26.891 1.681 1 96.56 101 THR B C 1
ATOM 1723 O O . THR B 1 101 ? -8.875 26.328 0.605 1 96.56 101 THR B O 1
ATOM 1726 N N . LE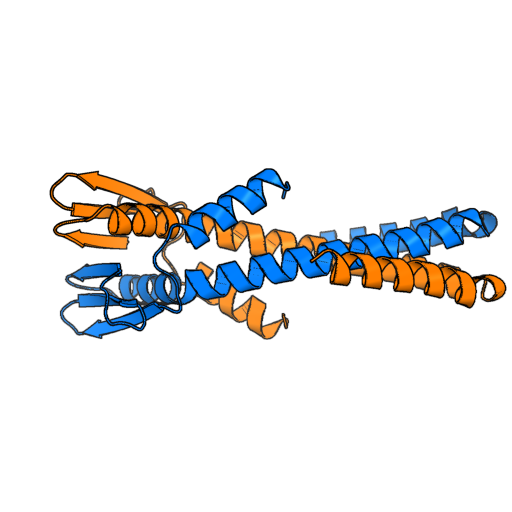U B 1 102 ? -7.434 27.141 2.145 1 94.56 102 LEU B N 1
ATOM 1727 C CA . LEU B 1 102 ? -6.25 26.75 1.389 1 94.56 102 LEU B CA 1
ATOM 1728 C C . LEU B 1 102 ? -6.176 25.234 1.238 1 94.56 102 LEU B C 1
ATOM 1730 O O . LEU B 1 102 ? -5.91 24.734 0.146 1 94.56 102 LEU B O 1
ATOM 1734 N N . ARG B 1 103 ? -6.402 24.578 2.287 1 95.44 103 ARG B N 1
ATOM 1735 C CA . ARG B 1 103 ? -6.344 23.109 2.283 1 95.44 103 ARG B CA 1
ATOM 1736 C C . ARG B 1 103 ? -7.414 22.531 1.368 1 95.44 103 ARG B C 1
ATOM 1738 O O . ARG B 1 103 ? -7.137 21.625 0.583 1 95.44 103 ARG B O 1
ATOM 1745 N N . LYS B 1 104 ? -8.641 23.047 1.469 1 94.06 104 LYS B N 1
ATOM 1746 C CA . LYS B 1 104 ? -9.758 22.578 0.65 1 94.06 104 LYS B CA 1
ATOM 1747 C C . LYS B 1 104 ? -9.484 22.797 -0.834 1 94.06 104 LYS B C 1
ATOM 1749 O O . LYS B 1 104 ? -9.781 21.938 -1.663 1 94.06 104 LYS B O 1
ATOM 1754 N N . THR B 1 105 ? -8.969 23.953 -1.144 1 94.38 105 THR B N 1
ATOM 1755 C CA . THR B 1 105 ? -8.625 24.281 -2.521 1 94.38 105 THR B CA 1
ATOM 1756 C C . THR B 1 105 ? -7.598 23.297 -3.07 1 94.38 105 THR B C 1
ATOM 1758 O O . THR B 1 105 ? -7.707 22.844 -4.215 1 94.38 105 THR B O 1
ATOM 1761 N N . PHE B 1 106 ? -6.691 23.016 -2.229 1 94.06 106 PHE B N 1
ATOM 1762 C CA . PHE B 1 106 ? -5.688 22.047 -2.643 1 94.06 106 PHE B CA 1
ATOM 1763 C C . PHE B 1 106 ? -6.332 20.688 -2.947 1 94.06 106 PHE B C 1
ATOM 1765 O O . PHE B 1 106 ? -6.047 20.078 -3.98 1 94.06 106 PHE B O 1
ATOM 1772 N N . ILE B 1 107 ? -7.156 20.172 -2.109 1 92.44 107 ILE B N 1
ATOM 1773 C CA . ILE B 1 107 ? -7.773 18.859 -2.25 1 92.44 107 ILE B CA 1
ATOM 1774 C C . ILE B 1 107 ? -8.656 18.828 -3.498 1 92.44 107 ILE B C 1
ATOM 1776 O O . ILE B 1 107 ? -8.703 17.828 -4.211 1 92.44 107 ILE B O 1
ATOM 1780 N N . GLU B 1 108 ? -9.312 19.953 -3.785 1 92.62 108 GLU B N 1
ATOM 1781 C CA . GLU B 1 108 ? -10.164 20.062 -4.969 1 92.62 108 GLU B CA 1
ATOM 1782 C C . GLU B 1 108 ? -9.336 19.984 -6.25 1 92.62 108 GLU B C 1
ATOM 1784 O O . GLU B 1 108 ? -9.758 19.359 -7.227 1 92.62 108 GLU B O 1
ATOM 1789 N N . ARG B 1 109 ? -8.203 20.547 -6.215 1 91.94 109 ARG B N 1
ATOM 1790 C CA . ARG B 1 109 ? -7.332 20.547 -7.383 1 91.94 109 ARG B CA 1
ATOM 1791 C C . ARG B 1 109 ? -6.742 19.156 -7.625 1 91.94 109 ARG B C 1
ATOM 1793 O O . ARG B 1 109 ? -6.559 18.75 -8.773 1 91.94 109 ARG B O 1
ATOM 1800 N N . VAL B 1 110 ? -6.422 18.484 -6.516 1 90.75 110 VAL B N 1
ATOM 1801 C CA . VAL B 1 110 ? -5.832 17.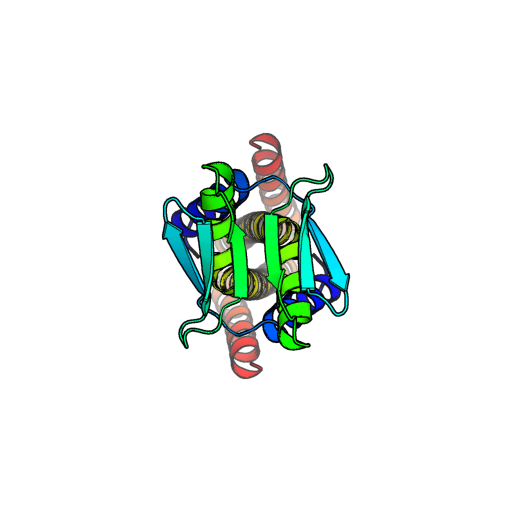156 -6.645 1 90.75 110 VAL B CA 1
ATOM 1802 C C . VAL B 1 110 ? -6.879 16.172 -7.168 1 90.75 110 VAL B C 1
ATOM 1804 O O . VAL B 1 110 ? -6.559 15.273 -7.941 1 90.75 110 VAL B O 1
ATOM 1807 N N . ILE B 1 111 ? -8.133 16.375 -6.734 1 85.69 111 ILE B N 1
ATOM 1808 C CA . ILE B 1 111 ? -9.219 15.484 -7.152 1 85.69 111 ILE B CA 1
ATOM 1809 C C . ILE B 1 111 ? -9.547 15.734 -8.617 1 85.69 111 ILE B C 1
ATOM 1811 O O . ILE B 1 111 ? -9.836 14.797 -9.367 1 85.69 111 ILE B O 1
ATOM 1815 N N . ILE B 1 112 ? -9.461 17.016 -9.047 1 84.88 112 ILE B N 1
ATOM 1816 C CA . ILE B 1 112 ? -9.805 17.391 -10.414 1 84.88 112 ILE B CA 1
ATOM 1817 C C . ILE B 1 112 ? -8.719 16.906 -11.375 1 84.88 112 ILE B C 1
ATOM 1819 O O . ILE B 1 112 ? -9.008 16.531 -12.516 1 84.88 112 ILE B O 1
ATOM 1823 N N . LYS B 1 113 ? -7.543 17.094 -10.977 1 76.56 113 LYS B N 1
ATOM 1824 C CA . LYS B 1 113 ? -6.434 16.703 -11.844 1 76.56 113 LYS B CA 1
ATOM 1825 C C . LYS B 1 113 ? -6.41 15.188 -12.062 1 76.56 113 LYS B C 1
ATOM 1827 O O . LYS B 1 113 ? -5.68 14.695 -12.922 1 76.56 113 LYS B O 1
ATOM 1832 N N . GLU B 1 114 ? -7.121 14.562 -11.312 1 67.62 114 GLU B N 1
ATOM 1833 C CA . GLU B 1 114 ? -7.18 13.117 -11.539 1 67.62 114 GLU B CA 1
ATOM 1834 C C . GLU B 1 114 ? -8.242 12.766 -12.57 1 67.62 114 GLU B C 1
ATOM 1836 O O . GLU B 1 114 ? -8.055 11.844 -13.375 1 67.62 114 GLU B O 1
#

pLDDT: mean 94.83, std 5.22, range [67.62, 98.94]

Sequence (228 aa):
MTDQELKEIRERLEAATPGPWDASGSPYGINVYALDGITICEKDEATRADFMNADFIAKAPTDIRRLLDEVKRLRDENRSLEIGYTAMCDLNPEHKQYVETLRKTFIERVIIKEMTDQELKEIRERLEAATPGPWDASGSPYGINVYALDGITICEKDEATRADFMNADFIAKAPTDIRRLLDEVKRLRDENRSLEIGYTAMCDLNPEHKQYVETLRKTFIERVIIKE

Foldseek 3Di:
DDPVVLVVLVVVLVPDDDDQWDKDDDCQWIFIGHPVGHTDDIDGNDDPVNVVVNHCVNCVSVVSVVVSVVVVVVVVVVVVVVVVVVVVCVVPVPCVVVVVVVVVVVVVVVVVVD/DDPVVLVVLVVVLVVDDDDQWDKDDDCQWIFIGHPVGHTPDIGGNDDPVNVVVNHCVNCVSVVSVVVSVVVVVVVVVVVVVVVVVVVVCVVPVPCVVVVVVVVVVVVVVVVVVD